Protein AF-A0A4Q3A642-F1 (afdb_monomer_lite)

Secondary structure (DSSP, 8-state):
---EEE-HHHHHHHTTSSS--EEEE-S-HHHHHHEE-TTPEE--TTSTTHHHHHHHH---TTS-EEEE-SSTT--HHHHHHHHHHHTT-SSEEEETTHHHHHHHTT---EE-PPPPPP-PPSEEEEB-TTT-EEEEEEE-SS-EEEEEEEEEEEEEEEETTEEEEEEEEEEGGG---STTTTSTTHHHHHHHHHSTTTT-TTT--EEEEEEEEEEEPTTPPTTS--EEEEEEEEETTEEEEEEEEEEEEE-TTS-EEEEEEEEEEGGGGT--TT-TTT-SS-GGG---SEEEEEEEEEB-

Sequence (300 aa):
MKIALTTPATLAELLKGLRPPVLIDVRLGEDYHCCQLPGALNNCVFEVAFTERMPAVAPDLAAPVCLYGAGEGSIESRMAAEKLLRLGYTAVHELEGGIAAWRDAGMPVEETPAPKAPVLFDGKYRIDLSESRIEWIGRNLLNRHTGRIALKAGELIITDGQLAGGSFIIDMTGITCHDLAGNTLHDVLVRHLCDHDFFDTGLFPEARFEITNAGPVEGGTPGAPNLHVSGNLTLKDVTAPLDFHASAGISDKGKPAAQATLSFDRTLWNVLYGSGKWFHHLGGHLVNDLIEIQLRIVAE

pLDDT: mean 94.93, std 5.57, range [60.81, 98.81]

Structure (mmCIF, N/CA/C/O backbone):
data_AF-A0A4Q3A642-F1
#
_entry.id   AF-A0A4Q3A642-F1
#
loop_
_atom_site.group_PDB
_atom_site.id
_atom_site.type_symbol
_atom_site.label_atom_id
_atom_site.label_alt_id
_atom_site.label_comp_id
_atom_site.label_asym_id
_atom_site.label_entity_id
_atom_site.label_seq_id
_atom_site.pdbx_PDB_ins_code
_atom_site.Cartn_x
_atom_site.Cartn_y
_atom_site.Cartn_z
_atom_site.occupancy
_atom_site.B_iso_or_equiv
_atom_site.auth_seq_id
_atom_site.auth_comp_id
_atom_site.auth_asym_id
_atom_site.auth_atom_id
_atom_site.pdbx_PDB_model_num
ATOM 1 N N . MET A 1 1 ? -13.672 20.921 29.093 1.00 60.81 1 MET A N 1
ATOM 2 C CA . MET A 1 1 ? -14.292 19.645 29.522 1.00 60.81 1 MET A CA 1
ATOM 3 C C . MET A 1 1 ? -13.236 18.553 29.485 1.00 60.81 1 MET A C 1
ATOM 5 O O . MET A 1 1 ? -12.282 18.708 28.732 1.00 60.81 1 MET A O 1
ATOM 9 N N . LYS A 1 2 ? -13.330 17.534 30.347 1.00 83.88 2 LYS A N 1
ATOM 10 C CA . LYS A 1 2 ? -12.318 16.471 30.477 1.00 83.88 2 LYS A CA 1
ATOM 11 C C . LYS A 1 2 ? -12.937 15.122 30.119 1.00 83.88 2 LYS A C 1
ATOM 13 O O . LYS A 1 2 ? -14.087 14.884 30.467 1.00 83.88 2 LYS A O 1
ATOM 18 N N . ILE A 1 3 ? -12.158 14.275 29.454 1.00 93.00 3 ILE A N 1
ATOM 19 C CA . ILE A 1 3 ? -12.479 12.861 29.230 1.00 93.00 3 ILE A CA 1
ATOM 20 C C . ILE A 1 3 ? -12.243 12.127 30.553 1.00 93.00 3 ILE A C 1
ATOM 22 O O . ILE A 1 3 ? -11.173 12.284 31.149 1.00 93.00 3 ILE A O 1
ATOM 26 N N . ALA A 1 4 ? -13.227 11.364 31.023 1.00 95.12 4 ALA A N 1
ATOM 27 C CA . ALA A 1 4 ? -13.108 10.554 32.229 1.00 95.12 4 ALA A CA 1
ATOM 28 C C . ALA A 1 4 ? -12.629 9.138 31.878 1.00 95.12 4 ALA A C 1
ATOM 30 O O . ALA A 1 4 ? -13.381 8.338 31.321 1.00 95.12 4 ALA A O 1
ATOM 31 N N . LEU A 1 5 ? -11.381 8.814 32.218 1.00 95.75 5 LEU A N 1
ATOM 32 C CA . LEU A 1 5 ? -10.880 7.445 32.100 1.00 95.75 5 LEU A CA 1
ATOM 33 C C . LEU A 1 5 ? -11.585 6.555 33.136 1.00 95.75 5 LEU A C 1
ATOM 35 O O . LEU A 1 5 ? -11.668 6.918 34.309 1.00 95.75 5 LEU A O 1
ATOM 39 N N . THR A 1 6 ? -12.139 5.431 32.689 1.00 96.50 6 THR A N 1
ATOM 40 C CA . THR A 1 6 ? -13.025 4.564 33.475 1.00 96.50 6 THR A CA 1
ATOM 41 C C . THR A 1 6 ? -12.524 3.124 33.411 1.00 96.50 6 THR A C 1
ATOM 43 O O . THR A 1 6 ? -12.391 2.573 32.325 1.00 96.50 6 THR A O 1
ATOM 46 N N . THR A 1 7 ? -12.269 2.501 34.565 1.00 97.69 7 THR A N 1
ATOM 47 C CA . THR A 1 7 ? -11.839 1.091 34.628 1.00 97.69 7 THR A CA 1
ATOM 48 C C . THR A 1 7 ? -13.002 0.135 34.321 1.00 97.69 7 THR A C 1
ATOM 50 O O . THR A 1 7 ? -14.160 0.523 34.520 1.00 97.69 7 THR A O 1
ATOM 53 N N . PRO A 1 8 ? -12.748 -1.133 33.935 1.00 97.94 8 PRO A N 1
ATOM 54 C CA . PRO A 1 8 ? -13.807 -2.130 33.755 1.00 97.94 8 PRO A CA 1
ATOM 55 C C . PRO A 1 8 ? -14.737 -2.273 34.968 1.00 97.94 8 PRO A C 1
ATOM 57 O O . PRO A 1 8 ? -15.958 -2.268 34.823 1.00 97.94 8 PRO A O 1
ATOM 60 N N . ALA A 1 9 ? -14.181 -2.319 36.183 1.00 97.19 9 ALA A N 1
ATOM 61 C CA . ALA A 1 9 ? -14.971 -2.421 37.411 1.00 97.19 9 ALA A CA 1
ATOM 62 C C . ALA A 1 9 ? -15.854 -1.183 37.635 1.00 97.19 9 ALA A C 1
ATOM 64 O O . ALA A 1 9 ? -17.028 -1.306 37.978 1.00 97.19 9 ALA A O 1
ATOM 65 N N . THR A 1 10 ? -15.315 0.018 37.401 1.00 97.12 10 THR A N 1
ATOM 66 C CA . THR A 1 10 ? -16.088 1.261 37.518 1.00 97.12 10 THR A CA 1
ATOM 67 C C . THR A 1 10 ? -17.194 1.334 36.468 1.00 97.12 10 THR A C 1
ATOM 69 O O . THR A 1 10 ? -18.316 1.708 36.803 1.00 97.12 10 THR A O 1
ATOM 72 N N . LEU A 1 11 ? -16.915 0.950 35.219 1.00 97.69 11 LEU A N 1
ATOM 73 C CA . LEU A 1 11 ? -17.926 0.929 34.164 1.00 97.69 11 LEU A CA 1
ATOM 74 C C . LEU A 1 11 ? -19.044 -0.073 34.485 1.00 97.69 11 LEU A C 1
ATOM 76 O O . LEU A 1 11 ? -20.214 0.269 34.344 1.00 97.69 11 LEU A O 1
ATOM 80 N N . ALA A 1 12 ? -18.710 -1.265 34.987 1.00 96.75 12 ALA A N 1
ATOM 81 C CA . ALA A 1 12 ? -19.699 -2.266 35.385 1.00 96.75 12 ALA A CA 1
ATOM 82 C C . ALA A 1 12 ? -20.666 -1.753 36.469 1.00 96.75 12 ALA A C 1
ATOM 84 O O . ALA A 1 12 ? -21.852 -2.078 36.437 1.00 96.75 12 ALA A O 1
ATOM 85 N N . GLU A 1 13 ? -20.192 -0.923 37.401 1.00 96.19 13 GLU A N 1
ATOM 86 C CA . GLU A 1 13 ? -21.053 -0.267 38.392 1.00 96.19 13 GLU A CA 1
ATOM 87 C C . GLU A 1 13 ? -21.871 0.886 37.791 1.00 96.19 13 GLU A C 1
ATOM 89 O O . GLU A 1 13 ? -23.059 1.015 38.089 1.00 96.19 13 GLU A O 1
ATOM 94 N N . LEU A 1 14 ? -21.290 1.687 36.889 1.00 95.31 14 LEU A N 1
ATOM 95 C CA . LEU A 1 14 ? -22.018 2.748 36.177 1.00 95.31 14 LEU A CA 1
ATOM 96 C C . LEU A 1 14 ? -23.185 2.192 35.350 1.00 95.31 14 LEU A C 1
ATOM 98 O O . LEU A 1 14 ? -24.257 2.796 35.330 1.00 95.31 14 LEU A O 1
ATOM 102 N N . LEU A 1 15 ? -23.006 1.028 34.721 1.00 96.31 15 LEU A N 1
ATOM 103 C CA . LEU A 1 15 ? -24.042 0.352 33.933 1.00 96.31 15 LEU A CA 1
ATOM 104 C C . LEU A 1 15 ? -25.229 -0.142 34.775 1.00 96.31 15 LEU A C 1
ATOM 106 O O . LEU A 1 15 ? -26.323 -0.304 34.242 1.00 96.31 15 LEU A O 1
ATOM 110 N N . LYS A 1 16 ? -25.048 -0.337 36.087 1.00 95.00 16 LYS A N 1
ATOM 111 C CA . LYS A 1 16 ? -26.126 -0.691 37.032 1.00 95.00 16 LYS A CA 1
ATOM 112 C C . LYS A 1 16 ? -26.822 0.539 37.631 1.00 95.00 16 LYS A C 1
ATOM 114 O O . LYS A 1 16 ? -27.793 0.395 38.375 1.00 95.00 16 LYS A O 1
ATOM 119 N N . GLY A 1 17 ? -26.302 1.739 37.372 1.00 92.38 17 GLY A N 1
ATOM 120 C CA . GLY A 1 17 ? -26.785 2.987 37.953 1.00 92.38 17 GLY A CA 1
ATOM 121 C C . GLY A 1 17 ? -28.117 3.472 37.373 1.00 92.38 17 GLY A C 1
ATOM 122 O O . GLY A 1 17 ? -28.617 2.974 36.373 1.00 92.38 17 GLY A O 1
ATOM 123 N N . LEU A 1 18 ? -28.679 4.522 37.984 1.00 88.00 18 LEU A N 1
ATOM 124 C CA . LEU A 1 18 ? -29.948 5.138 37.551 1.00 88.00 18 LEU A CA 1
ATOM 125 C C . LEU A 1 18 ? -29.864 5.858 36.194 1.00 88.00 18 LEU A C 1
ATOM 127 O O . LEU A 1 18 ? -30.888 6.134 35.575 1.00 88.00 18 LEU A O 1
ATOM 131 N N . ARG A 1 19 ? -28.651 6.221 35.767 1.00 91.81 19 ARG A N 1
ATOM 132 C CA . ARG A 1 19 ? -28.355 6.861 34.480 1.00 91.81 19 ARG A CA 1
ATOM 133 C C . ARG A 1 19 ? -27.125 6.182 33.869 1.00 91.81 19 ARG A C 1
ATOM 135 O O . ARG A 1 19 ? -26.033 6.745 33.973 1.00 91.81 19 ARG A O 1
ATOM 142 N N . PRO A 1 20 ? -27.274 4.957 33.334 1.00 95.62 20 PRO A N 1
ATOM 143 C CA . PRO A 1 20 ? -26.159 4.239 32.736 1.00 95.62 20 PRO A CA 1
ATOM 144 C C . PRO A 1 20 ? -25.665 4.981 31.486 1.00 95.62 20 PRO A C 1
ATOM 146 O O . PRO A 1 20 ? -26.475 5.598 30.788 1.00 95.62 20 PRO A O 1
ATOM 149 N N . PRO A 1 21 ? -24.353 4.958 31.199 1.00 97.31 21 PRO A N 1
ATOM 150 C CA . PRO A 1 21 ? -23.830 5.584 29.998 1.00 97.31 21 PRO A CA 1
ATOM 151 C C . PRO A 1 21 ? -24.292 4.857 28.734 1.00 97.31 21 PRO A C 1
ATOM 153 O O . PRO A 1 21 ? -24.408 3.632 28.726 1.00 97.31 21 PRO A O 1
ATOM 156 N N . VAL A 1 22 ? -24.474 5.600 27.640 1.00 98.12 22 VAL A N 1
ATOM 157 C CA . VAL A 1 22 ? -24.579 4.997 26.305 1.00 98.12 22 VAL A CA 1
ATOM 158 C C . VAL A 1 22 ? -23.223 4.381 25.967 1.00 98.12 22 VAL A C 1
ATOM 160 O O . VAL A 1 22 ? -22.226 5.100 25.880 1.00 98.12 22 VAL A O 1
ATOM 163 N N . LEU A 1 23 ? -23.179 3.057 25.817 1.00 98.19 23 LEU A N 1
ATOM 164 C CA . LEU A 1 23 ? -21.977 2.332 25.415 1.00 98.19 23 LEU A CA 1
ATOM 165 C C . LEU A 1 23 ? -21.800 2.429 23.903 1.00 98.19 23 LEU A C 1
ATOM 167 O O . LEU A 1 23 ? -22.701 2.057 23.152 1.00 98.19 23 LEU A O 1
ATOM 171 N N . ILE A 1 24 ? -20.636 2.897 23.461 1.00 98.56 24 ILE A N 1
ATOM 172 C CA . ILE A 1 24 ? -20.306 3.002 22.040 1.00 98.56 24 ILE A CA 1
ATOM 173 C C . ILE A 1 24 ? -18.993 2.269 21.769 1.00 98.56 24 ILE A C 1
ATOM 175 O O . ILE A 1 24 ? -17.930 2.675 22.248 1.00 98.56 24 ILE A O 1
ATOM 179 N N . ASP A 1 25 ? -19.081 1.208 20.972 1.00 98.44 25 ASP A N 1
ATOM 180 C CA . ASP A 1 25 ? -17.930 0.560 20.353 1.00 98.44 25 ASP A CA 1
ATOM 181 C C . ASP A 1 25 ? -17.471 1.407 19.169 1.00 98.44 25 ASP A C 1
ATOM 183 O O . ASP A 1 25 ? -18.242 1.655 18.234 1.00 98.44 25 ASP A O 1
ATOM 187 N N . VAL A 1 26 ? -16.223 1.863 19.214 1.00 98.31 26 VAL A N 1
ATOM 188 C CA . VAL A 1 26 ? -15.673 2.739 18.177 1.00 98.31 26 VAL A CA 1
ATOM 189 C C . VAL A 1 26 ? -14.801 2.012 17.157 1.00 98.31 26 VAL A C 1
ATOM 191 O O . VAL A 1 26 ? -14.200 2.664 16.299 1.00 98.31 26 VAL A O 1
ATOM 194 N N . ARG A 1 27 ? -14.725 0.680 17.237 1.00 97.38 27 ARG A N 1
ATOM 195 C CA . ARG A 1 27 ? -14.000 -0.173 16.287 1.00 97.38 27 ARG A CA 1
ATOM 196 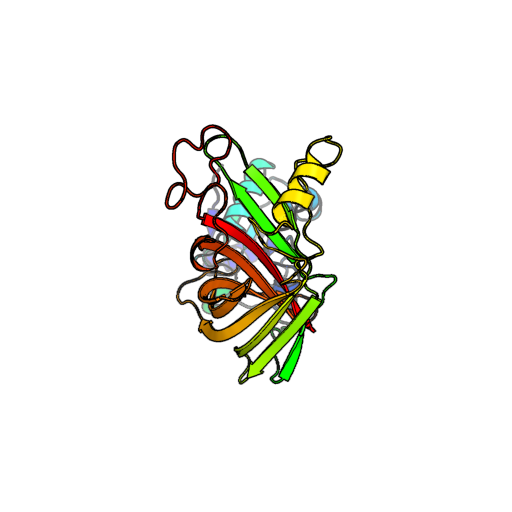C C . ARG A 1 27 ? -14.789 -0.368 14.992 1.00 97.38 27 ARG A C 1
ATOM 198 O O . ARG A 1 27 ? -15.918 0.112 14.850 1.00 97.38 27 ARG A O 1
ATOM 205 N N . LEU A 1 28 ? -14.172 -1.080 14.047 1.00 94.12 28 LEU A N 1
ATOM 206 C CA . LEU A 1 28 ? -14.809 -1.490 12.798 1.00 94.12 28 LEU A CA 1
ATOM 207 C C . LEU A 1 28 ? -16.091 -2.282 13.073 1.00 94.12 28 LEU A C 1
ATOM 209 O O . LEU A 1 28 ? -16.213 -2.972 14.089 1.00 94.12 28 LEU A O 1
ATOM 213 N N . GLY A 1 29 ? -17.046 -2.194 12.147 1.00 92.50 29 GLY A N 1
ATOM 214 C CA . GLY A 1 29 ? -18.301 -2.927 12.261 1.00 92.50 29 GLY A CA 1
ATOM 215 C C . GLY A 1 29 ? -18.050 -4.429 12.364 1.00 92.50 29 GLY A C 1
ATOM 216 O O . GLY A 1 29 ? -18.664 -5.097 13.186 1.00 92.50 29 GLY A O 1
ATOM 217 N N . GLU A 1 30 ? -17.113 -4.965 11.590 1.00 89.44 30 GLU A N 1
ATOM 218 C CA . GLU A 1 30 ? -16.728 -6.376 11.611 1.00 89.44 30 GLU A CA 1
ATOM 219 C C . GLU A 1 30 ? -16.239 -6.811 13.000 1.00 89.44 30 GLU A C 1
ATOM 221 O O . GLU A 1 30 ? -16.700 -7.830 13.517 1.00 89.44 30 GLU A O 1
ATOM 226 N N . ASP A 1 31 ? -15.380 -6.011 13.640 1.00 91.69 31 ASP A N 1
ATOM 227 C CA . ASP A 1 31 ? -14.867 -6.287 14.988 1.00 91.69 31 ASP A CA 1
ATOM 2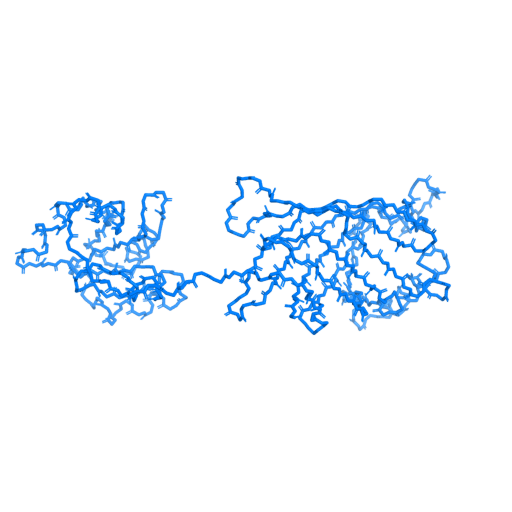28 C C . ASP A 1 31 ? -15.987 -6.292 16.034 1.00 91.69 31 ASP A C 1
ATOM 230 O O . ASP A 1 31 ? -16.007 -7.152 16.918 1.00 91.69 31 ASP A O 1
ATOM 234 N N . TYR A 1 32 ? -16.926 -5.350 15.913 1.00 94.25 32 TYR A N 1
ATOM 235 C CA . TYR A 1 32 ? -18.111 -5.253 16.764 1.00 94.25 32 TYR A CA 1
ATOM 236 C C . TYR A 1 32 ? -19.044 -6.463 16.606 1.00 94.25 32 TYR A C 1
ATOM 238 O O . TYR A 1 32 ? -19.489 -7.029 17.601 1.00 94.25 32 TYR A O 1
ATOM 246 N N . HIS A 1 33 ? -19.308 -6.907 15.371 1.00 91.44 33 HIS A N 1
ATOM 247 C CA . HIS A 1 33 ? -20.141 -8.091 15.119 1.00 91.44 33 HIS A CA 1
ATOM 248 C C . HIS A 1 33 ? -19.503 -9.374 15.673 1.00 91.44 33 HIS A C 1
ATOM 250 O O . HIS A 1 33 ? -20.217 -10.279 16.111 1.00 91.44 33 HIS A O 1
ATOM 256 N N . CYS A 1 34 ? -18.169 -9.465 15.655 1.00 91.06 34 CYS A N 1
ATOM 257 C CA . CYS A 1 34 ? -17.443 -10.607 16.209 1.00 91.06 34 CYS A CA 1
ATOM 258 C C . CYS A 1 34 ? -17.462 -10.613 17.739 1.00 91.06 34 CYS A C 1
ATOM 260 O O . CYS A 1 34 ? -17.594 -11.669 18.353 1.00 91.06 34 CYS A O 1
ATOM 262 N N . CYS A 1 35 ? -17.307 -9.452 18.371 1.00 93.44 35 CYS A N 1
ATOM 263 C CA . CYS A 1 35 ? -17.417 -9.335 19.816 1.00 93.44 35 CYS A 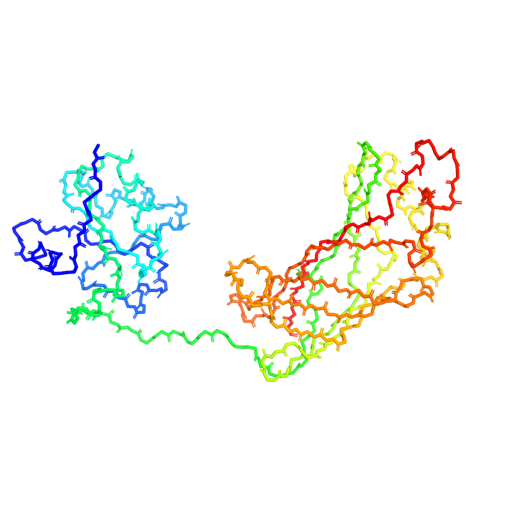CA 1
ATOM 264 C C . CYS A 1 35 ? -17.750 -7.912 20.231 1.00 93.44 35 CYS A C 1
ATOM 266 O O . CYS A 1 35 ? -17.070 -6.998 19.788 1.00 93.44 35 CYS A O 1
ATOM 268 N N . GLN A 1 36 ? -18.639 -7.730 21.202 1.00 97.00 36 GLN A N 1
ATOM 269 C CA . GLN A 1 36 ? -18.910 -6.426 21.808 1.00 97.00 36 GLN A CA 1
ATOM 270 C C . GLN A 1 36 ? -19.228 -6.518 23.311 1.00 97.00 36 GLN A C 1
ATOM 272 O O . GLN A 1 36 ? -19.528 -7.593 23.836 1.00 97.00 36 GLN A O 1
ATOM 277 N N . LEU A 1 37 ? -19.189 -5.381 24.010 1.00 97.44 37 LEU A N 1
ATOM 278 C CA . LEU A 1 37 ? -19.796 -5.253 25.340 1.00 97.44 37 LEU A CA 1
ATOM 279 C C . LEU A 1 37 ? -21.327 -5.364 25.223 1.00 97.44 37 LEU A C 1
ATOM 281 O O . LEU A 1 37 ? -21.889 -4.751 24.318 1.00 97.44 37 LEU A O 1
ATOM 285 N N . PRO A 1 38 ? -22.025 -6.057 26.142 1.00 96.44 38 PRO A N 1
ATOM 286 C CA . PRO A 1 38 ? -23.472 -6.215 26.062 1.00 96.44 38 PRO A CA 1
ATOM 287 C C . PRO A 1 38 ? -24.212 -4.876 25.996 1.00 96.44 38 PRO A C 1
ATOM 289 O O . PRO A 1 38 ? -23.999 -3.992 26.830 1.00 96.44 38 PRO A O 1
ATOM 292 N N . GLY A 1 39 ? -25.095 -4.735 25.005 1.00 95.00 39 GLY A N 1
ATOM 293 C CA . GLY A 1 39 ? -25.884 -3.518 24.781 1.00 95.00 39 GLY A CA 1
ATOM 294 C C . GLY A 1 39 ? -25.120 -2.318 24.205 1.00 95.00 39 GLY A C 1
ATOM 295 O O . GLY A 1 39 ? -25.676 -1.217 24.190 1.00 95.00 39 GLY A O 1
ATOM 296 N N . ALA A 1 40 ? -23.878 -2.484 23.737 1.00 97.50 40 ALA A N 1
ATOM 297 C CA . ALA A 1 40 ? -23.164 -1.405 23.064 1.00 97.50 40 ALA A CA 1
ATOM 298 C C . ALA A 1 40 ? -23.719 -1.133 21.659 1.00 97.50 40 ALA A C 1
ATOM 300 O O . ALA A 1 40 ? -24.191 -2.025 20.958 1.00 97.50 40 ALA A O 1
ATOM 301 N N . LEU A 1 41 ? -23.638 0.126 21.233 1.00 97.75 41 LEU A N 1
ATOM 302 C CA . LEU A 1 41 ? -23.904 0.555 19.861 1.00 97.75 41 LEU A CA 1
ATOM 303 C C . LEU A 1 41 ? -22.577 0.674 19.108 1.00 97.75 41 LEU A C 1
ATOM 305 O O . LEU A 1 41 ? -21.597 1.148 19.676 1.00 97.75 41 LEU A O 1
ATOM 309 N N . ASN A 1 42 ? -22.530 0.302 17.829 1.00 97.94 42 ASN A N 1
ATOM 310 C CA . ASN A 1 42 ? -21.344 0.550 17.007 1.00 97.94 42 ASN A CA 1
ATOM 311 C C . ASN A 1 42 ? -21.415 1.921 16.327 1.00 97.94 42 ASN A C 1
ATOM 313 O O . ASN A 1 42 ? -22.398 2.253 15.663 1.00 97.94 42 ASN A O 1
ATOM 317 N N . ASN A 1 43 ? -20.347 2.701 16.462 1.00 98.00 43 ASN A N 1
ATOM 318 C CA . ASN A 1 43 ? -20.094 3.867 15.626 1.00 98.00 43 ASN A CA 1
ATOM 319 C C . ASN A 1 43 ? -18.586 3.974 15.386 1.00 98.00 43 ASN A C 1
ATOM 321 O O . ASN A 1 43 ? -17.861 4.572 16.182 1.00 98.00 43 ASN A O 1
ATOM 325 N N . CYS A 1 44 ? -18.116 3.366 14.298 1.00 97.75 44 CYS A N 1
ATOM 326 C CA . CYS A 1 44 ? -16.700 3.280 13.959 1.00 97.75 44 CYS A CA 1
ATOM 327 C C . CYS A 1 44 ? -16.043 4.666 13.823 1.00 97.75 44 CYS A C 1
ATOM 329 O O . CYS A 1 44 ? -16.450 5.489 12.999 1.00 97.75 44 CYS A O 1
ATOM 331 N N . VAL A 1 45 ? -14.979 4.929 14.591 1.00 97.62 45 VAL A N 1
ATOM 332 C CA . VAL A 1 45 ? -14.289 6.235 14.591 1.00 97.62 45 VAL A CA 1
ATOM 333 C C . VAL A 1 45 ? -13.493 6.509 13.313 1.00 97.62 45 VAL A C 1
ATOM 335 O O . VAL A 1 45 ? -13.165 7.672 13.039 1.00 97.62 45 VAL A O 1
ATOM 338 N N . PHE A 1 46 ? -13.182 5.462 12.543 1.00 95.00 46 PHE A N 1
ATOM 339 C CA . PHE A 1 46 ? -12.474 5.550 11.264 1.00 95.00 46 PHE A CA 1
ATOM 340 C C . PHE A 1 46 ? -13.381 6.011 10.120 1.00 95.00 46 PHE A C 1
ATOM 342 O O . PHE A 1 46 ? -12.889 6.513 9.110 1.00 95.00 46 PHE A O 1
ATOM 349 N N . GLU A 1 47 ? -14.700 5.887 10.272 1.00 94.69 47 GLU A N 1
ATOM 350 C CA . GLU A 1 47 ? -15.639 6.335 9.254 1.00 94.69 47 GLU A CA 1
ATOM 351 C C . GLU A 1 47 ? -15.790 7.859 9.261 1.00 94.69 47 GLU A C 1
ATOM 353 O O . GLU A 1 47 ? -15.984 8.494 10.301 1.00 94.69 47 GLU A O 1
ATOM 358 N N . VAL A 1 48 ? -15.770 8.460 8.067 1.00 94.44 48 VAL A N 1
ATOM 359 C CA . VAL A 1 48 ? -15.934 9.916 7.890 1.00 94.44 48 VAL A CA 1
ATOM 360 C C . VAL A 1 48 ? -17.260 10.429 8.463 1.00 94.44 48 VAL A C 1
ATOM 362 O O . VAL A 1 48 ? -17.327 11.555 8.946 1.00 94.44 48 VAL A O 1
ATOM 365 N N . ALA A 1 49 ? -18.288 9.577 8.481 1.00 95.88 49 ALA A N 1
ATOM 366 C CA . ALA A 1 49 ? -19.618 9.882 8.997 1.00 95.88 49 ALA A CA 1
ATOM 367 C C . ALA A 1 49 ? -19.740 9.751 10.529 1.00 95.88 49 ALA A C 1
ATOM 369 O O . ALA A 1 49 ? -20.825 9.985 11.062 1.00 95.88 49 ALA A O 1
ATOM 370 N N . PHE A 1 50 ? -18.670 9.394 11.257 1.00 97.81 50 PHE A N 1
ATOM 371 C CA . PHE A 1 50 ? -18.708 9.164 12.709 1.00 97.81 50 PHE A CA 1
ATOM 372 C C . PHE A 1 50 ? -19.436 10.285 13.467 1.00 97.81 50 PHE A C 1
ATOM 374 O O . PHE A 1 50 ? -20.351 10.021 14.247 1.00 97.81 50 PHE A O 1
ATOM 381 N N . THR A 1 51 ? -19.065 11.546 13.217 1.00 97.25 51 THR A N 1
ATOM 382 C CA . THR A 1 51 ? -19.653 12.712 13.897 1.00 97.25 51 THR A CA 1
ATOM 383 C C . THR A 1 51 ? -21.090 12.990 13.465 1.00 97.25 51 THR A C 1
ATOM 385 O O . THR A 1 51 ? -21.886 13.449 14.276 1.00 97.25 51 THR A O 1
ATOM 388 N N . GLU A 1 52 ? -21.434 12.700 12.209 1.00 96.94 52 GLU A N 1
ATOM 389 C CA . GLU A 1 52 ? -22.777 12.908 11.653 1.00 96.94 52 GLU A CA 1
ATOM 390 C C . GLU A 1 52 ? -23.789 11.892 12.194 1.00 96.94 52 GLU A C 1
ATOM 392 O O . GLU A 1 52 ? -24.970 12.207 12.321 1.00 96.94 52 GLU A O 1
ATOM 397 N N . ARG A 1 53 ? -23.333 10.687 12.557 1.00 97.19 53 ARG A N 1
ATOM 398 C CA . ARG A 1 53 ? -24.176 9.635 13.146 1.00 97.19 53 ARG A CA 1
ATOM 399 C C . ARG A 1 53 ? -24.416 9.813 14.644 1.00 97.19 53 ARG A C 1
ATOM 401 O O . ARG A 1 53 ? -25.401 9.292 15.163 1.00 97.19 53 ARG A O 1
ATOM 408 N N . MET A 1 54 ? -23.566 10.570 15.342 1.00 97.31 54 MET A N 1
ATOM 409 C CA . MET A 1 54 ? -23.662 10.748 16.797 1.00 97.31 54 MET A CA 1
ATOM 410 C C . MET A 1 54 ? -25.031 11.242 17.302 1.00 97.31 54 MET A C 1
ATOM 412 O O . MET A 1 54 ? -25.502 10.677 18.287 1.00 97.31 54 MET A O 1
ATOM 416 N N . PRO A 1 55 ? -25.734 12.189 16.646 1.00 96.00 55 PRO A N 1
ATOM 417 C CA . PRO A 1 55 ? -27.081 12.586 17.061 1.00 96.00 55 PRO A CA 1
ATOM 418 C C . PRO A 1 55 ? -28.109 11.444 17.059 1.00 96.00 55 PRO A C 1
ATOM 420 O O . PRO A 1 55 ? -29.056 11.490 17.836 1.00 96.00 55 PRO A O 1
ATOM 423 N N . ALA A 1 56 ? -27.941 10.420 16.215 1.00 95.38 56 ALA A N 1
ATOM 424 C CA . ALA A 1 56 ? -28.813 9.244 16.205 1.00 95.38 56 ALA A CA 1
ATOM 425 C C . ALA A 1 56 ? -28.420 8.216 17.281 1.00 95.38 56 ALA A C 1
ATOM 427 O O . ALA A 1 56 ? -29.286 7.538 17.827 1.00 95.38 56 ALA A O 1
ATOM 428 N N . VAL A 1 57 ? -27.122 8.111 17.588 1.00 95.31 57 VAL A N 1
ATOM 429 C CA . VAL A 1 57 ? -26.566 7.149 18.557 1.00 95.31 57 VAL A CA 1
ATOM 430 C C . VAL A 1 57 ? -26.738 7.632 20.002 1.00 95.31 57 VAL A C 1
ATOM 432 O O . VAL A 1 57 ? -27.146 6.867 20.870 1.00 95.31 57 VAL A O 1
ATOM 435 N N . ALA A 1 58 ? -26.441 8.904 20.269 1.00 96.31 58 ALA A N 1
ATOM 436 C CA . ALA A 1 58 ? -26.526 9.524 21.589 1.00 96.31 58 ALA A CA 1
ATOM 437 C C . ALA A 1 58 ? -27.035 10.977 21.460 1.00 96.31 58 ALA A C 1
ATOM 439 O O . ALA A 1 58 ? -26.232 11.906 21.481 1.00 96.31 58 ALA A O 1
ATOM 440 N N . PRO A 1 59 ? -28.351 11.212 21.300 1.00 96.62 59 PRO A N 1
ATOM 441 C CA . PRO A 1 59 ? -28.904 12.546 21.020 1.00 96.62 59 PRO A CA 1
ATOM 442 C C . PRO A 1 59 ? -28.737 13.566 22.158 1.00 96.62 59 PRO A C 1
ATOM 444 O O . PRO A 1 59 ? -28.716 14.770 21.905 1.00 96.62 59 PRO A O 1
ATOM 447 N N . ASP A 1 60 ? -28.647 13.109 23.409 1.00 97.06 60 ASP A N 1
ATOM 448 C CA . ASP A 1 60 ? -28.499 13.977 24.580 1.00 97.06 60 ASP A CA 1
ATOM 449 C C . ASP A 1 60 ? -27.015 14.243 24.881 1.00 97.06 60 ASP A C 1
ATOM 451 O O . ASP A 1 60 ? -26.293 13.370 25.361 1.00 97.06 60 ASP A O 1
ATOM 455 N N . LEU A 1 61 ? -26.569 15.481 24.644 1.00 96.75 61 LEU A N 1
ATOM 456 C CA . LEU A 1 61 ? -25.192 15.926 24.898 1.00 96.75 61 LEU A CA 1
ATOM 457 C C . LEU A 1 61 ? -24.823 15.952 26.397 1.00 96.75 61 LEU A C 1
ATOM 459 O O . LEU A 1 61 ? -23.641 16.042 26.748 1.00 96.75 61 LEU A O 1
ATOM 463 N N . ALA A 1 62 ? -25.810 15.915 27.294 1.00 96.12 62 ALA A N 1
ATOM 464 C CA . ALA A 1 62 ? -25.609 15.847 28.738 1.00 96.12 62 ALA A CA 1
ATOM 465 C C . ALA A 1 62 ? -25.691 14.421 29.301 1.00 96.12 62 ALA A C 1
ATOM 467 O O . ALA A 1 62 ? -25.249 14.195 30.433 1.00 96.12 62 ALA A O 1
ATOM 468 N N . ALA A 1 63 ? -26.217 13.462 28.534 1.00 95.38 63 ALA A N 1
ATOM 469 C CA . ALA A 1 63 ? -26.231 12.066 28.942 1.00 95.38 63 ALA A CA 1
ATOM 470 C C . ALA A 1 63 ? -24.796 11.507 28.997 1.00 95.38 63 ALA A C 1
ATOM 472 O O . ALA A 1 63 ? -23.974 11.833 28.134 1.00 95.38 63 ALA A O 1
ATOM 473 N N . PRO A 1 64 ? -24.467 10.662 29.993 1.00 96.88 64 PRO A N 1
ATOM 474 C CA . PRO A 1 64 ? -23.182 9.983 30.022 1.00 96.88 64 PRO A CA 1
ATOM 475 C C . PRO A 1 64 ? -23.010 9.095 28.786 1.00 96.88 64 PRO A C 1
ATOM 477 O O . PRO A 1 64 ? -23.902 8.329 28.426 1.00 96.88 64 PRO A O 1
ATOM 480 N N . VAL A 1 65 ? -21.846 9.174 28.151 1.00 98.19 65 VAL A N 1
ATOM 481 C CA . VAL A 1 65 ? -21.446 8.302 27.040 1.00 98.19 65 VAL A CA 1
ATOM 482 C C . VAL A 1 65 ? -20.131 7.645 27.418 1.00 98.19 65 VAL A C 1
ATOM 484 O O . VAL A 1 65 ? -19.232 8.329 27.903 1.00 98.19 65 VAL A O 1
ATOM 487 N N . CYS A 1 66 ? -19.999 6.339 27.199 1.00 98.38 66 CYS A N 1
ATOM 488 C CA . CYS A 1 66 ? -18.748 5.619 27.392 1.00 98.38 66 CYS A CA 1
ATOM 489 C C . CYS A 1 66 ? -18.301 4.979 26.080 1.00 98.38 66 CYS A C 1
ATOM 491 O O . CYS A 1 66 ? -19.022 4.185 25.481 1.00 98.38 66 CYS A O 1
ATOM 493 N N . LEU A 1 67 ? -17.106 5.364 25.640 1.00 98.56 67 LEU A N 1
ATOM 494 C CA . LEU A 1 67 ? -16.478 4.904 24.410 1.00 98.56 67 LEU A CA 1
ATOM 495 C C . LEU A 1 67 ? -15.434 3.838 24.738 1.00 98.56 67 LEU A C 1
ATOM 497 O O . LEU A 1 67 ? -14.672 4.004 25.695 1.00 98.56 67 LEU A O 1
ATOM 501 N N . TYR A 1 68 ? -15.338 2.796 23.917 1.00 98.38 68 TYR A N 1
ATOM 502 C CA . TYR A 1 68 ? -14.279 1.797 24.047 1.00 98.38 68 TYR A CA 1
ATOM 503 C C . TYR A 1 68 ? -13.733 1.348 22.690 1.00 98.38 68 TYR A C 1
ATOM 505 O O . TYR A 1 68 ? -14.473 1.215 21.715 1.00 98.38 68 TYR A O 1
ATOM 513 N N . GLY A 1 69 ? -12.414 1.157 22.646 1.00 97.31 69 GLY A N 1
ATOM 514 C CA . GLY A 1 69 ? -11.667 0.640 21.501 1.00 97.31 69 GLY A CA 1
ATOM 515 C C . GLY A 1 69 ? -11.194 -0.797 21.725 1.00 97.31 69 GLY A C 1
ATOM 516 O O . GLY A 1 69 ? -11.748 -1.534 22.548 1.00 97.31 69 GLY A O 1
ATOM 517 N N . ALA A 1 70 ? -10.155 -1.201 20.993 1.00 95.38 70 ALA A N 1
ATOM 518 C CA . ALA A 1 70 ? -9.680 -2.586 20.982 1.00 95.38 70 ALA A CA 1
ATOM 519 C C . ALA A 1 70 ? -8.981 -3.006 22.280 1.00 95.38 70 ALA A C 1
ATOM 521 O O . ALA A 1 70 ? -9.313 -4.047 22.849 1.00 95.38 70 ALA A O 1
ATOM 522 N N . GLY A 1 71 ? -8.027 -2.210 22.757 1.00 94.31 71 GLY A N 1
ATOM 523 C CA . GLY A 1 71 ? -7.125 -2.659 23.808 1.00 94.31 71 GLY A CA 1
ATOM 524 C C . GLY A 1 71 ? -6.099 -1.621 24.239 1.00 94.31 71 GLY A C 1
ATOM 525 O O . GLY A 1 71 ? -6.107 -0.476 23.783 1.00 94.31 71 GLY A O 1
ATOM 526 N N . GLU A 1 72 ? -5.192 -2.053 25.111 1.00 89.62 72 GLU A N 1
ATOM 527 C CA . GLU A 1 72 ? -4.026 -1.273 25.522 1.00 89.62 72 GLU A CA 1
ATOM 528 C C . GLU A 1 72 ? -3.166 -0.857 24.314 1.00 89.62 72 GLU A C 1
ATOM 530 O O . GLU A 1 72 ? -3.011 -1.600 23.346 1.00 89.62 72 GLU A O 1
ATOM 535 N N . GLY A 1 73 ? -2.625 0.363 24.357 1.00 87.06 73 GLY A N 1
ATOM 536 C CA . GLY A 1 73 ? -1.808 0.935 23.282 1.00 87.06 73 GLY A CA 1
ATOM 537 C C . GLY A 1 73 ? -2.603 1.511 22.108 1.00 87.06 73 GLY A C 1
ATOM 538 O O . GLY A 1 73 ? -2.030 2.257 21.312 1.00 87.06 73 GLY A O 1
ATOM 539 N N . SER A 1 74 ? -3.908 1.238 22.019 1.00 92.75 74 SER A N 1
ATOM 540 C CA . SER A 1 74 ? -4.753 1.832 20.989 1.00 92.75 74 SER A CA 1
ATOM 541 C C . SER A 1 74 ? -5.386 3.156 21.417 1.00 92.75 74 SER A C 1
ATOM 543 O O . SER A 1 74 ? -5.563 3.436 22.603 1.00 92.75 74 SER A O 1
ATOM 545 N N . ILE A 1 75 ? -5.708 3.999 20.434 1.00 95.00 75 ILE A N 1
ATOM 546 C CA . ILE A 1 75 ? -6.203 5.369 20.645 1.00 95.00 75 ILE A CA 1
ATOM 547 C C . ILE A 1 75 ? -7.588 5.614 20.030 1.00 95.00 75 ILE A C 1
ATOM 549 O O . ILE A 1 75 ? -8.008 6.771 19.941 1.00 95.00 75 ILE A O 1
ATOM 553 N N . GLU A 1 76 ? -8.317 4.574 19.592 1.00 97.12 76 GLU A N 1
ATOM 554 C CA . GLU A 1 76 ? -9.610 4.762 18.912 1.00 97.12 76 GLU A CA 1
ATOM 555 C C . GLU A 1 76 ? -10.619 5.467 19.822 1.00 97.12 76 GLU A C 1
ATOM 557 O O . GLU A 1 76 ? -11.226 6.467 19.423 1.00 97.12 76 GLU A O 1
ATOM 562 N N . SER A 1 77 ? -10.773 4.982 21.061 1.00 97.12 77 SER A N 1
ATOM 563 C CA . SER A 1 77 ? -11.702 5.546 22.049 1.00 97.12 77 SER A CA 1
ATOM 564 C C . SER A 1 77 ? -11.323 6.964 22.447 1.00 97.12 77 SER A C 1
ATOM 566 O O . SER A 1 77 ? -12.203 7.818 22.564 1.00 97.12 77 SER A O 1
ATOM 568 N N . ARG A 1 78 ? -10.024 7.257 22.571 1.00 96.38 78 ARG A N 1
ATOM 569 C CA . ARG A 1 78 ? -9.518 8.602 22.859 1.00 96.38 78 ARG A CA 1
ATOM 570 C C . ARG A 1 78 ? -9.848 9.571 21.729 1.00 96.38 78 ARG A C 1
ATOM 572 O O . ARG A 1 78 ? -10.386 10.648 21.985 1.00 96.38 78 ARG A O 1
ATOM 579 N N . MET A 1 79 ? -9.587 9.180 20.482 1.00 97.44 79 MET A N 1
ATOM 580 C CA . MET A 1 79 ? -9.914 9.987 19.305 1.00 97.44 79 MET A CA 1
ATOM 581 C C . MET A 1 79 ? -11.424 10.240 19.203 1.00 97.44 79 MET A C 1
ATOM 583 O O . MET A 1 79 ? -11.850 11.368 18.945 1.00 97.44 79 MET A O 1
ATOM 587 N N . ALA A 1 80 ? -12.245 9.216 19.439 1.00 97.94 80 ALA A N 1
ATOM 588 C CA . ALA A 1 80 ? -13.696 9.357 19.483 1.00 97.94 80 ALA A CA 1
ATOM 589 C C . ALA A 1 80 ? -14.137 10.315 20.604 1.00 97.94 80 ALA A C 1
ATOM 591 O O . ALA A 1 80 ? -14.959 11.201 20.369 1.00 97.94 80 ALA A O 1
ATOM 592 N N . ALA A 1 81 ? -13.545 10.205 21.796 1.00 97.81 81 ALA A N 1
ATOM 593 C CA . ALA A 1 81 ? -13.877 11.038 22.948 1.00 97.81 81 ALA A CA 1
ATOM 594 C C . ALA A 1 81 ? -13.597 12.519 22.679 1.00 97.81 81 ALA A C 1
ATOM 596 O O . ALA A 1 81 ? -14.426 13.380 22.978 1.00 97.81 81 ALA A O 1
ATOM 597 N N . GLU A 1 82 ? -12.464 12.826 22.049 1.00 97.06 82 GLU A N 1
ATOM 598 C CA . GLU A 1 82 ? -12.123 14.187 21.639 1.00 97.06 82 GLU A CA 1
ATOM 599 C C . GLU A 1 82 ? -13.090 14.743 20.585 1.00 97.06 82 GLU A C 1
ATOM 601 O O . GLU A 1 82 ? -13.471 15.915 20.667 1.00 97.06 82 GLU A O 1
ATOM 606 N N . LYS A 1 83 ? -13.535 13.916 19.625 1.00 97.50 83 LYS A N 1
ATOM 607 C CA . LYS A 1 83 ? -14.580 14.298 18.659 1.00 97.50 83 LYS A CA 1
ATOM 608 C C . LYS A 1 83 ? -15.897 14.624 19.378 1.00 97.50 83 LYS A C 1
ATOM 610 O O . LYS A 1 83 ? -16.483 15.667 19.098 1.00 97.50 83 LYS A O 1
ATOM 615 N N . LEU A 1 84 ? -16.328 13.804 20.342 1.00 97.81 84 LEU A N 1
ATOM 616 C CA . LEU A 1 84 ? -17.547 14.049 21.129 1.00 97.81 84 LEU A CA 1
ATOM 617 C C . LEU A 1 84 ? -17.456 15.344 21.951 1.00 97.81 84 LEU A C 1
ATOM 619 O O . LEU A 1 84 ? -18.388 16.146 21.937 1.00 97.81 84 LEU A O 1
ATOM 623 N N . LEU A 1 85 ? -16.324 15.618 22.605 1.00 97.38 85 LEU A N 1
ATOM 624 C CA . LEU A 1 85 ? -16.140 16.885 23.324 1.00 97.38 85 LEU A CA 1
ATOM 625 C C . LEU A 1 85 ? -16.283 18.106 22.399 1.00 97.38 85 LEU A C 1
ATOM 627 O O . LEU A 1 85 ? -16.869 19.111 22.801 1.00 97.38 85 LEU A O 1
ATOM 631 N N . ARG A 1 86 ? -15.790 18.025 21.155 1.00 96.69 86 ARG A N 1
ATOM 632 C CA . ARG A 1 86 ? -15.938 19.095 20.147 1.00 96.69 86 ARG A CA 1
ATOM 633 C C . ARG A 1 86 ? -17.371 19.240 19.628 1.00 96.69 86 ARG A C 1
ATOM 635 O O . ARG A 1 86 ? -17.752 20.342 19.250 1.00 96.69 86 ARG A O 1
ATOM 642 N N . LEU A 1 87 ? -18.155 18.161 19.641 1.00 96.06 87 LEU A N 1
ATOM 643 C CA . LEU A 1 87 ? -19.594 18.176 19.342 1.00 96.06 87 LEU A CA 1
ATOM 644 C C . LEU A 1 87 ? -20.447 18.707 20.508 1.00 96.06 87 LEU A C 1
ATOM 646 O O . LEU A 1 87 ? -21.649 18.893 20.347 1.00 96.06 87 LEU A O 1
ATOM 650 N N . GLY A 1 88 ? -19.841 18.970 21.669 1.00 97.19 88 GLY A N 1
ATOM 651 C CA . GLY A 1 88 ? -20.518 19.536 22.835 1.00 97.19 88 GLY A CA 1
ATOM 652 C C . GLY A 1 88 ? -20.983 18.512 23.869 1.00 97.19 88 GLY A C 1
ATOM 653 O O . GLY A 1 88 ? -21.636 18.909 24.832 1.00 97.19 88 GLY A O 1
ATOM 654 N N . TYR A 1 89 ? -20.630 17.227 23.732 1.00 97.81 89 TYR A N 1
ATOM 655 C CA . TYR A 1 89 ? -20.905 16.237 24.777 1.00 97.81 89 TYR A CA 1
ATOM 656 C C . TYR A 1 89 ? -20.163 16.599 26.064 1.00 97.81 89 TYR A C 1
ATOM 658 O O . TYR A 1 89 ? -18.967 16.891 26.056 1.00 97.81 89 TYR A O 1
ATOM 666 N N . THR A 1 90 ? -20.880 16.571 27.183 1.00 96.75 90 THR A N 1
ATOM 667 C CA . THR A 1 90 ? -20.399 17.084 28.475 1.00 96.75 90 THR A CA 1
ATOM 668 C C . THR A 1 90 ? -19.947 15.992 29.443 1.00 96.75 90 THR A C 1
ATOM 670 O O . THR A 1 90 ? -19.124 16.271 30.316 1.00 96.75 90 THR A O 1
ATOM 673 N N . ALA A 1 91 ? -20.422 14.757 29.256 1.00 96.38 91 ALA A N 1
ATOM 674 C CA . ALA A 1 91 ? -20.169 13.611 30.125 1.00 96.38 91 ALA A CA 1
ATOM 675 C C . ALA A 1 91 ? -19.581 12.435 29.323 1.00 96.38 91 ALA A C 1
ATOM 677 O O . ALA A 1 91 ? -20.257 11.448 29.043 1.00 96.38 91 ALA A O 1
ATOM 678 N N . VAL A 1 92 ? -18.314 12.566 28.917 1.00 98.06 92 VAL A N 1
ATOM 679 C CA . VAL A 1 92 ? -17.622 11.581 28.068 1.00 98.06 92 VAL A CA 1
ATOM 680 C C . VAL A 1 92 ? -16.662 10.733 28.897 1.00 98.06 92 VAL A C 1
ATOM 682 O O . VAL A 1 92 ? -15.723 11.251 29.508 1.00 98.06 92 VAL A O 1
ATOM 685 N N . HIS A 1 93 ? -16.883 9.425 28.863 1.00 98.06 93 HIS A N 1
ATOM 686 C CA . HIS A 1 93 ? -16.059 8.397 29.477 1.00 98.06 93 HIS A CA 1
ATOM 687 C C . HIS A 1 93 ? -15.297 7.610 28.409 1.00 98.06 93 HIS A C 1
ATOM 689 O O . HIS A 1 93 ? -15.817 7.340 27.328 1.00 98.06 93 HIS A O 1
ATOM 695 N N . GLU A 1 94 ? -14.083 7.197 28.741 1.00 97.81 94 GLU A N 1
ATOM 696 C CA . GLU A 1 94 ? -13.283 6.255 27.961 1.00 97.81 94 GLU A CA 1
ATOM 697 C C . GLU A 1 94 ? -13.030 5.008 28.811 1.00 97.81 94 GLU A C 1
ATOM 699 O O . GLU A 1 94 ? -12.572 5.136 29.948 1.00 97.81 94 GLU A O 1
ATOM 704 N N . LEU A 1 95 ? -13.333 3.824 28.276 1.00 98.06 95 LEU A N 1
ATOM 705 C CA . LEU A 1 95 ? -13.001 2.558 28.924 1.00 98.06 95 LEU A CA 1
ATOM 706 C C . LEU A 1 95 ? -11.499 2.290 28.805 1.00 98.06 95 LEU A C 1
ATOM 708 O O . LEU A 1 95 ? -10.972 2.078 27.712 1.00 98.06 95 LEU A O 1
ATOM 712 N N . GLU A 1 96 ? -10.819 2.285 29.946 1.00 96.44 96 GLU A N 1
ATOM 713 C CA . GLU A 1 96 ? -9.396 1.984 30.041 1.00 96.44 96 GLU A CA 1
ATOM 714 C C . GLU A 1 96 ? -9.104 0.564 29.546 1.00 96.44 96 GLU A C 1
ATOM 716 O O . GLU A 1 96 ? -9.745 -0.394 29.976 1.00 96.44 96 GLU A O 1
ATOM 721 N N . GLY A 1 97 ? -8.143 0.440 28.624 1.00 95.75 97 GLY A N 1
ATOM 722 C CA . GLY A 1 97 ? -7.748 -0.842 28.039 1.00 95.75 97 GLY A CA 1
ATOM 723 C C . GLY A 1 97 ? -8.805 -1.490 27.133 1.00 95.75 97 GLY A C 1
ATOM 724 O O . GLY A 1 97 ? -8.635 -2.644 26.744 1.00 95.75 97 GLY A O 1
ATOM 725 N N . GLY A 1 98 ? -9.873 -0.764 26.777 1.00 97.69 98 GLY A N 1
ATOM 726 C CA . GLY A 1 98 ? -10.871 -1.188 25.794 1.00 97.69 98 GLY A CA 1
ATOM 727 C C . GLY A 1 98 ? -11.579 -2.507 26.129 1.00 97.69 98 GLY A C 1
ATOM 728 O O . GLY A 1 98 ? -11.706 -2.906 27.288 1.00 97.69 98 GLY A O 1
ATOM 729 N N . ILE A 1 99 ? -12.055 -3.197 25.090 1.00 97.38 99 ILE A N 1
ATOM 730 C CA . ILE A 1 99 ? -12.728 -4.496 25.247 1.00 97.38 99 ILE A CA 1
ATOM 731 C C . ILE A 1 99 ? -11.778 -5.607 25.723 1.00 97.38 99 ILE A C 1
ATOM 733 O O . ILE A 1 99 ? -12.229 -6.543 26.382 1.00 97.38 99 ILE A O 1
ATOM 737 N N . ALA A 1 100 ? -10.474 -5.507 25.438 1.00 96.75 100 ALA A N 1
ATOM 738 C CA . ALA A 1 100 ? -9.477 -6.448 25.949 1.00 96.75 100 ALA A CA 1
ATOM 739 C C . ALA A 1 100 ? -9.436 -6.440 27.486 1.00 96.75 100 ALA A C 1
ATOM 741 O O . ALA A 1 100 ? -9.684 -7.471 28.106 1.00 96.75 100 ALA A O 1
ATOM 742 N N . ALA A 1 101 ? -9.263 -5.268 28.110 1.00 97.31 101 ALA A N 1
ATOM 743 C CA . ALA A 1 101 ? -9.249 -5.157 29.570 1.00 97.31 101 ALA A CA 1
ATOM 744 C C . ALA A 1 101 ? -10.603 -5.509 30.212 1.00 97.31 101 ALA A C 1
ATOM 746 O O . ALA A 1 101 ? -10.648 -6.036 31.323 1.00 97.31 101 ALA A O 1
ATOM 747 N N . TRP A 1 102 ? -11.716 -5.248 29.517 1.00 97.69 102 TRP A N 1
ATOM 748 C CA . TRP A 1 102 ? -13.044 -5.693 29.951 1.00 97.69 102 TRP A CA 1
ATOM 749 C C . TRP A 1 102 ? -13.133 -7.221 30.051 1.00 97.69 102 TRP A C 1
ATOM 751 O O . TRP A 1 102 ? -13.576 -7.747 31.075 1.00 97.69 102 TRP A O 1
ATOM 761 N N . ARG A 1 103 ? -12.662 -7.936 29.022 1.00 95.81 103 ARG A N 1
ATOM 762 C CA . ARG A 1 103 ? -12.598 -9.404 29.026 1.00 95.81 103 ARG A CA 1
ATOM 763 C C . ARG A 1 103 ? -11.626 -9.940 30.071 1.00 95.81 103 ARG A C 1
ATOM 765 O O . ARG A 1 103 ? -11.985 -10.868 30.790 1.00 95.81 103 ARG A O 1
ATOM 772 N N . ASP A 1 104 ? -10.439 -9.349 30.190 1.00 96.44 104 ASP A N 1
ATOM 773 C CA . ASP A 1 104 ? -9.428 -9.769 31.171 1.00 96.44 104 ASP A CA 1
ATOM 774 C C . ASP A 1 104 ? -9.931 -9.613 32.615 1.00 96.44 104 ASP A C 1
ATOM 776 O O . ASP A 1 104 ? -9.571 -10.390 33.500 1.00 96.44 104 ASP A O 1
ATOM 780 N N . ALA A 1 105 ? -10.836 -8.658 32.853 1.00 97.00 105 ALA A N 1
ATOM 781 C CA . ALA A 1 105 ? -11.542 -8.489 34.120 1.00 97.00 105 ALA A CA 1
ATOM 782 C C . ALA A 1 105 ? -12.683 -9.509 34.351 1.00 97.00 105 ALA A C 1
ATOM 784 O O . ALA A 1 105 ? -13.379 -9.425 35.364 1.00 97.00 105 ALA A O 1
ATOM 785 N N . GLY A 1 106 ? -12.900 -10.458 33.435 1.00 97.00 106 GLY A N 1
ATOM 786 C CA . GLY A 1 106 ? -13.939 -11.488 33.524 1.00 97.00 106 GLY A CA 1
ATOM 787 C C . GLY A 1 106 ? -15.360 -10.973 33.282 1.00 97.00 106 GLY A C 1
ATOM 788 O O . GLY A 1 106 ? -16.325 -11.626 33.684 1.00 97.00 106 GLY A O 1
ATOM 789 N N . MET A 1 107 ? -15.508 -9.798 32.667 1.00 96.38 107 MET A N 1
ATOM 790 C CA . MET A 1 107 ? -16.813 -9.203 32.390 1.00 96.38 107 MET A CA 1
ATOM 791 C C . MET A 1 107 ? -17.452 -9.814 31.127 1.00 96.38 107 MET A C 1
ATOM 793 O O . MET A 1 107 ? -16.736 -10.242 30.217 1.00 96.38 107 MET A O 1
ATOM 797 N N . PRO A 1 108 ? -18.796 -9.867 31.035 1.00 96.31 108 PRO A N 1
ATOM 798 C CA . PRO A 1 108 ? -19.477 -10.520 29.920 1.00 96.31 108 PRO A CA 1
ATOM 799 C C . PRO A 1 108 ? -19.292 -9.761 28.604 1.00 96.31 108 PRO A C 1
ATOM 801 O O . PRO A 1 108 ? -19.250 -8.531 28.588 1.00 96.31 108 PRO A O 1
ATOM 804 N N . VAL A 1 109 ? -19.266 -10.507 27.503 1.00 96.38 109 VAL A N 1
ATOM 805 C CA . VAL A 1 109 ? -19.235 -10.016 26.120 1.00 96.38 109 VAL A CA 1
ATOM 806 C C . VAL A 1 109 ? -20.249 -10.790 25.279 1.00 96.38 109 VAL A C 1
ATOM 808 O O . VAL A 1 109 ? -20.578 -11.934 25.598 1.00 96.38 109 VAL A O 1
ATOM 811 N N . GLU A 1 110 ? -20.756 -10.172 24.219 1.00 95.38 110 GLU A N 1
ATOM 812 C CA . GLU A 1 110 ? -21.554 -10.855 23.198 1.00 95.38 110 GLU A CA 1
ATOM 813 C C . GLU A 1 110 ? -20.633 -11.205 22.031 1.00 95.38 110 GLU A C 1
ATOM 815 O O . GLU A 1 110 ? -20.018 -10.307 21.460 1.00 95.38 110 GLU A O 1
ATOM 820 N N . GLU A 1 111 ? -20.511 -12.492 21.698 1.00 91.31 111 GLU A N 1
ATOM 821 C CA . GLU A 1 111 ? -19.550 -12.985 20.707 1.00 91.31 111 GLU A CA 1
ATOM 822 C C . GLU A 1 111 ? -20.218 -13.787 19.589 1.00 91.31 111 GLU A C 1
ATOM 824 O O . GLU A 1 111 ? -21.089 -14.628 19.825 1.00 91.31 111 GLU A O 1
ATOM 829 N N . THR A 1 112 ? -19.727 -13.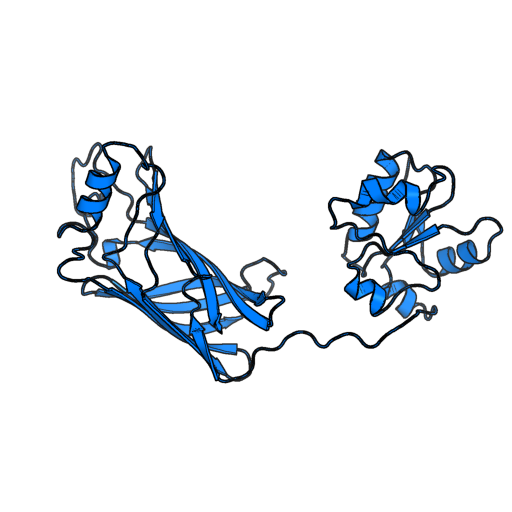570 18.371 1.00 84.88 112 THR A N 1
ATOM 830 C CA . THR A 1 112 ? -20.019 -14.364 17.176 1.00 84.88 112 THR A CA 1
ATOM 831 C C . THR A 1 112 ? -18.687 -14.839 16.588 1.00 84.88 112 THR A C 1
ATOM 833 O O . THR A 1 112 ? -17.722 -14.074 16.598 1.00 84.88 112 THR A O 1
ATOM 836 N N . PRO A 1 113 ? -18.577 -16.075 16.061 1.00 78.19 113 PRO A N 1
ATOM 837 C CA . PRO A 1 113 ? -17.325 -16.551 15.479 1.00 78.19 113 PRO A CA 1
ATOM 838 C C . PRO A 1 113 ? -16.794 -15.597 14.404 1.00 78.19 113 PRO A C 1
ATOM 840 O O . PRO A 1 113 ? -17.472 -15.338 13.408 1.00 78.19 113 PRO A O 1
ATOM 843 N N . ALA A 1 114 ? -15.574 -15.097 14.603 1.00 70.56 114 ALA A N 1
ATOM 844 C CA . ALA A 1 114 ? -14.934 -14.208 13.648 1.00 70.56 114 ALA A CA 1
ATOM 845 C C . ALA A 1 114 ? -14.612 -14.942 12.333 1.00 70.56 114 ALA A C 1
ATOM 847 O O . ALA A 1 114 ? -14.212 -16.115 12.364 1.00 70.56 114 ALA A O 1
ATOM 848 N N . PRO A 1 115 ? -14.739 -14.277 11.169 1.00 69.00 115 PRO A N 1
ATOM 849 C CA . PRO A 1 115 ? -14.198 -14.814 9.933 1.00 69.00 115 PRO A CA 1
ATOM 850 C C . PRO A 1 115 ? -12.682 -14.986 10.074 1.00 69.00 115 PRO A C 1
ATOM 852 O O . PRO A 1 115 ? -11.989 -14.155 10.661 1.00 69.00 115 PRO A O 1
ATOM 855 N N . LYS A 1 116 ? -12.154 -16.096 9.551 1.00 70.31 116 LYS A N 1
ATOM 856 C CA . LYS A 1 116 ? -10.706 -16.323 9.537 1.00 70.31 116 LYS A CA 1
ATOM 857 C C . LYS A 1 116 ? -10.042 -15.249 8.680 1.00 70.31 116 LYS A C 1
ATOM 859 O O . LYS A 1 116 ? -10.523 -14.968 7.582 1.00 70.31 116 LYS A O 1
ATOM 864 N N . ALA A 1 117 ? -8.931 -14.699 9.170 1.00 72.94 117 ALA A N 1
ATOM 865 C CA . ALA A 1 117 ? -8.095 -13.803 8.384 1.00 72.94 117 ALA A CA 1
ATOM 866 C C . ALA A 1 117 ? -7.726 -14.470 7.045 1.00 72.94 117 ALA A C 1
ATOM 868 O O . ALA A 1 117 ? -7.502 -15.689 7.016 1.00 72.94 117 ALA A O 1
ATOM 869 N N . PRO A 1 118 ? -7.679 -13.707 5.942 1.00 79.94 118 PRO A N 1
ATOM 870 C CA . PRO A 1 118 ? -7.273 -14.259 4.664 1.00 79.94 118 PRO A CA 1
ATOM 871 C C . PRO A 1 118 ? -5.843 -14.803 4.764 1.00 79.94 118 PRO A C 1
ATOM 873 O O . PRO A 1 118 ? -4.991 -14.241 5.454 1.00 79.94 118 PRO A O 1
ATOM 876 N N . VAL A 1 119 ? -5.592 -15.909 4.070 1.00 84.31 119 VAL A N 1
ATOM 877 C CA . VAL A 1 119 ? -4.278 -16.550 3.972 1.00 84.31 119 VAL A CA 1
ATOM 878 C C . VAL A 1 119 ? -3.897 -16.667 2.506 1.00 84.31 119 VAL A C 1
ATOM 880 O O . VAL A 1 119 ? -4.761 -16.903 1.658 1.00 84.31 119 VAL A O 1
ATOM 883 N N . LEU A 1 120 ? -2.611 -16.501 2.205 1.00 88.81 120 LEU A N 1
ATOM 884 C CA . LEU A 1 120 ? -2.093 -16.828 0.884 1.00 88.81 120 LEU A CA 1
ATOM 885 C C . LEU A 1 120 ? -1.885 -18.334 0.799 1.00 88.81 120 LEU A C 1
ATOM 887 O O . LEU A 1 120 ? -1.243 -18.928 1.663 1.00 88.81 120 LEU A O 1
ATOM 891 N N . PHE A 1 121 ? -2.439 -18.938 -0.245 1.00 91.69 121 PHE A N 1
ATOM 892 C CA . PHE A 1 121 ? -2.211 -20.343 -0.547 1.00 91.69 121 PHE A CA 1
ATOM 893 C C . PHE A 1 121 ? -0.989 -20.496 -1.441 1.00 91.69 121 PHE A C 1
ATOM 895 O O . PHE A 1 121 ? -0.709 -19.633 -2.275 1.00 91.69 121 PHE A O 1
ATOM 902 N N . ASP A 1 122 ? -0.302 -21.619 -1.296 1.00 95.75 122 ASP A N 1
ATOM 903 C CA . ASP A 1 122 ? 0.822 -21.966 -2.152 1.00 95.75 122 ASP A CA 1
ATOM 904 C C . ASP A 1 122 ? 0.386 -22.071 -3.611 1.00 95.75 122 ASP A C 1
ATOM 906 O O . ASP A 1 122 ? -0.690 -22.587 -3.931 1.00 95.75 122 ASP A O 1
ATOM 910 N N . GLY A 1 123 ? 1.237 -21.587 -4.508 1.00 96.44 123 GLY A N 1
ATOM 911 C CA . GLY A 1 123 ? 0.950 -21.600 -5.932 1.00 96.44 123 GLY A CA 1
ATOM 912 C C . GLY A 1 123 ? 1.543 -20.425 -6.689 1.00 96.44 123 GLY A C 1
ATOM 913 O O . GLY A 1 123 ? 2.383 -19.673 -6.196 1.00 96.44 123 GLY A O 1
ATOM 914 N N . LYS A 1 124 ? 1.097 -20.304 -7.937 1.00 97.75 124 LYS A N 1
ATOM 915 C CA . LYS A 1 124 ? 1.505 -19.258 -8.868 1.00 97.75 124 LYS A CA 1
ATOM 916 C C . LYS A 1 124 ? 0.366 -18.269 -9.035 1.00 97.75 124 LYS A C 1
ATOM 918 O O . LYS A 1 124 ? -0.735 -18.682 -9.386 1.00 97.75 124 LYS A O 1
ATOM 923 N N . TYR A 1 125 ? 0.661 -16.995 -8.826 1.00 97.75 125 TYR A N 1
ATOM 924 C CA . TYR A 1 125 ? -0.288 -15.899 -8.980 1.00 97.75 125 TYR A CA 1
ATOM 925 C C . TYR A 1 125 ? 0.161 -15.036 -10.144 1.00 97.75 125 TYR A C 1
ATOM 927 O O . TYR A 1 125 ? 1.285 -14.525 -10.157 1.00 97.75 125 TYR A O 1
ATOM 935 N N . ARG A 1 126 ? -0.703 -14.865 -11.135 1.00 98.31 126 ARG A N 1
ATOM 936 C CA . ARG A 1 126 ? -0.416 -14.014 -12.283 1.00 98.31 126 ARG A CA 1
ATOM 937 C C . ARG A 1 126 ? -0.647 -12.561 -11.893 1.00 98.31 126 ARG A C 1
ATOM 939 O O . ARG A 1 126 ? -1.628 -12.240 -11.232 1.00 98.31 126 ARG A O 1
ATOM 946 N N . ILE A 1 127 ? 0.231 -11.664 -12.335 1.00 98.12 127 ILE A N 1
ATOM 947 C CA . ILE A 1 127 ? 0.021 -10.232 -12.109 1.00 98.12 127 ILE A CA 1
ATOM 948 C C . ILE A 1 127 ? -1.214 -9.751 -12.877 1.00 98.12 127 ILE A C 1
ATOM 950 O O . ILE A 1 127 ? -1.311 -9.917 -14.096 1.00 98.12 127 ILE A O 1
ATOM 954 N N . ASP A 1 128 ? -2.127 -9.109 -12.153 1.00 97.75 128 ASP A N 1
ATOM 955 C CA . ASP A 1 128 ? -3.274 -8.400 -12.703 1.00 97.75 128 ASP A CA 1
ATOM 956 C C . ASP A 1 128 ? -2.773 -7.084 -13.306 1.00 97.75 128 ASP A C 1
ATOM 958 O O . ASP A 1 128 ? -2.461 -6.125 -12.594 1.00 97.75 128 ASP A O 1
ATOM 962 N N . LEU A 1 129 ? -2.646 -7.052 -14.633 1.00 97.31 129 LEU A N 1
ATOM 963 C CA . LEU A 1 129 ? -2.107 -5.903 -15.370 1.00 97.31 129 LEU A CA 1
ATOM 964 C C . LEU A 1 129 ? -3.026 -4.674 -15.328 1.00 97.31 129 LEU A C 1
ATOM 966 O O . LEU A 1 129 ? -2.573 -3.576 -15.638 1.00 97.31 129 LEU A O 1
ATOM 970 N N . SER A 1 130 ? -4.303 -4.847 -14.973 1.00 95.88 130 SER A N 1
ATOM 971 C CA . SER A 1 130 ? -5.261 -3.742 -14.879 1.00 95.88 130 SER A CA 1
ATOM 972 C C . SER A 1 130 ? -5.180 -3.016 -13.535 1.00 95.88 130 SER A C 1
ATOM 974 O O . SER A 1 130 ? -5.378 -1.803 -13.465 1.00 95.88 130 SER A O 1
ATOM 976 N N . GLU A 1 131 ? -4.825 -3.746 -12.477 1.00 96.44 131 GLU A N 1
ATOM 977 C CA . GLU A 1 131 ? -4.701 -3.220 -11.114 1.00 96.44 131 GLU A CA 1
ATOM 978 C C . GLU A 1 131 ? -3.252 -2.882 -10.725 1.00 96.44 131 GLU A C 1
ATOM 980 O O . GLU A 1 131 ? -3.010 -2.108 -9.786 1.00 96.44 131 GLU A O 1
ATOM 985 N N . SER A 1 132 ? -2.284 -3.443 -11.452 1.00 97.75 132 SER A N 1
ATOM 986 C CA . SER A 1 132 ? -0.855 -3.228 -11.235 1.00 97.75 132 SER A CA 1
ATOM 987 C C . SER A 1 132 ? -0.309 -2.081 -12.078 1.00 97.75 132 SER A C 1
ATOM 989 O O . SER A 1 132 ? -0.751 -1.834 -13.196 1.00 97.75 132 SER A O 1
ATOM 991 N N . ARG A 1 133 ? 0.682 -1.362 -11.549 1.00 97.50 133 ARG A N 1
ATOM 992 C CA . ARG A 1 133 ? 1.308 -0.225 -12.234 1.00 97.50 133 ARG A CA 1
ATOM 993 C C . ARG A 1 133 ? 2.733 0.020 -11.761 1.00 97.50 133 ARG A C 1
ATOM 995 O O . ARG A 1 133 ? 3.053 -0.209 -10.593 1.00 97.50 133 ARG A O 1
ATOM 1002 N N . ILE A 1 134 ? 3.532 0.563 -12.674 1.00 98.31 134 ILE A N 1
ATOM 1003 C CA . ILE A 1 134 ? 4.853 1.122 -12.409 1.00 98.31 134 ILE A CA 1
ATOM 1004 C C . ILE A 1 134 ? 4.814 2.595 -12.810 1.00 98.31 134 ILE A C 1
ATOM 1006 O O . ILE A 1 134 ? 4.528 2.935 -13.960 1.00 98.31 134 ILE A O 1
ATOM 1010 N N . GLU A 1 135 ? 5.088 3.464 -11.849 1.00 98.56 135 GLU A N 1
ATOM 1011 C CA . GLU A 1 135 ? 5.199 4.907 -12.029 1.00 98.56 135 GLU A CA 1
ATOM 1012 C C . GLU A 1 135 ? 6.659 5.309 -11.810 1.00 98.56 135 GLU A C 1
ATOM 1014 O O . GLU A 1 135 ? 7.323 4.787 -10.916 1.00 98.56 135 GLU A O 1
ATOM 1019 N N . TRP A 1 136 ? 7.183 6.199 -12.650 1.00 98.38 136 TRP A N 1
ATOM 1020 C CA . TRP A 1 136 ? 8.576 6.641 -12.590 1.00 98.38 136 TRP A CA 1
ATOM 1021 C C . TRP A 1 136 ? 8.667 8.141 -12.322 1.00 98.38 136 TRP A C 1
ATOM 1023 O O . TRP A 1 136 ? 7.792 8.909 -12.729 1.00 98.38 136 TRP A O 1
ATOM 1033 N N . ILE A 1 137 ? 9.749 8.562 -11.659 1.00 98.56 137 ILE A N 1
ATOM 1034 C CA . ILE A 1 137 ? 10.103 9.973 -11.475 1.00 98.56 137 ILE A CA 1
ATOM 1035 C C . ILE A 1 137 ? 11.581 10.192 -11.812 1.00 98.56 137 ILE A C 1
ATOM 1037 O O . ILE A 1 137 ? 12.477 9.692 -11.126 1.00 98.56 137 ILE A O 1
ATOM 1041 N N . GLY A 1 138 ? 11.824 10.998 -12.846 1.00 97.69 138 GLY A N 1
ATOM 1042 C CA . GLY A 1 138 ? 13.141 11.503 -13.235 1.00 97.69 138 GLY A CA 1
ATOM 1043 C C . GLY A 1 138 ? 13.312 12.952 -12.785 1.00 97.69 138 GLY A C 1
ATOM 1044 O O . GLY A 1 138 ? 12.363 13.733 -12.821 1.00 97.69 138 GLY A O 1
ATOM 1045 N N . ARG A 1 139 ? 14.507 13.335 -12.326 1.00 96.69 139 ARG A N 1
ATOM 1046 C CA . ARG A 1 139 ? 14.763 14.664 -11.742 1.00 96.69 139 ARG A CA 1
ATOM 1047 C C . ARG A 1 139 ? 16.015 15.308 -12.320 1.00 96.69 139 ARG A C 1
ATOM 1049 O O . ARG A 1 139 ? 16.955 14.614 -12.696 1.00 96.69 139 ARG A O 1
ATOM 1056 N N . ASN A 1 140 ? 16.045 16.635 -12.303 1.00 93.94 140 ASN A N 1
ATOM 1057 C CA . ASN A 1 140 ? 17.272 17.425 -12.344 1.00 93.94 140 ASN A CA 1
ATOM 1058 C C . ASN A 1 140 ? 17.320 18.367 -11.128 1.00 93.94 140 ASN A C 1
ATOM 1060 O O . ASN A 1 140 ? 16.593 18.157 -10.157 1.00 93.94 140 ASN A O 1
ATOM 1064 N N . LEU A 1 141 ? 18.178 19.392 -11.150 1.00 91.75 141 LEU A N 1
ATOM 1065 C CA . LEU A 1 141 ? 18.328 20.317 -10.017 1.00 91.75 141 LEU A CA 1
ATOM 1066 C C . LEU A 1 141 ? 17.070 21.142 -9.709 1.00 91.75 141 LEU A C 1
ATOM 1068 O O . LEU A 1 141 ? 16.890 21.546 -8.565 1.00 91.75 141 LEU A O 1
ATOM 1072 N N . LEU A 1 142 ? 16.234 21.431 -10.711 1.00 93.06 142 LEU A N 1
ATOM 1073 C CA . LEU A 1 142 ? 15.131 22.397 -10.597 1.00 93.06 142 LEU A CA 1
ATOM 1074 C C . LEU A 1 142 ? 13.765 21.815 -10.970 1.00 93.06 142 LEU A C 1
ATOM 1076 O O . LEU A 1 142 ? 12.738 22.375 -10.602 1.00 93.06 142 LEU A O 1
ATOM 1080 N N . ASN A 1 143 ? 13.747 20.710 -11.710 1.00 93.19 143 ASN A N 1
ATOM 1081 C CA . ASN A 1 143 ? 12.561 20.130 -12.314 1.00 93.19 143 ASN A CA 1
ATOM 1082 C C . ASN A 1 143 ? 12.509 18.621 -12.085 1.00 93.19 143 ASN A C 1
ATOM 1084 O O . ASN A 1 143 ? 13.507 17.961 -11.774 1.00 93.19 143 ASN A O 1
ATOM 1088 N N . ARG A 1 144 ? 11.316 18.071 -12.291 1.00 96.19 144 ARG A N 1
ATOM 1089 C CA . ARG A 1 144 ? 11.070 16.634 -12.340 1.00 96.19 144 ARG A CA 1
ATOM 1090 C C . ARG A 1 144 ? 10.074 16.323 -13.443 1.00 96.19 144 ARG A C 1
ATOM 1092 O O . ARG A 1 144 ? 9.181 17.129 -13.679 1.00 96.19 144 ARG A O 1
ATOM 1099 N N . HIS A 1 145 ? 10.208 15.137 -14.011 1.00 97.56 145 HIS A N 1
ATOM 1100 C CA . HIS A 1 145 ? 9.218 14.524 -14.879 1.00 97.56 145 HIS A CA 1
ATOM 1101 C C . HIS A 1 145 ? 8.730 13.227 -14.254 1.00 97.56 145 HIS A C 1
ATOM 1103 O O . HIS A 1 145 ? 9.449 12.569 -13.499 1.00 97.56 145 HIS A O 1
ATOM 1109 N N . THR A 1 146 ? 7.488 12.891 -14.551 1.00 98.25 146 THR A N 1
ATOM 1110 C CA . THR A 1 146 ? 6.758 11.754 -14.011 1.00 98.25 146 THR A CA 1
ATOM 1111 C C . THR A 1 146 ? 6.041 11.036 -15.133 1.00 98.25 146 THR A C 1
ATOM 1113 O O . THR A 1 146 ? 5.621 11.659 -16.109 1.00 98.25 146 THR A O 1
ATOM 1116 N N . GLY A 1 147 ? 5.842 9.737 -14.983 1.00 98.06 147 GLY A N 1
ATOM 1117 C CA . GLY A 1 147 ? 5.139 8.967 -15.991 1.00 98.06 147 GLY A CA 1
ATOM 1118 C C . GLY A 1 147 ? 4.890 7.532 -15.579 1.00 98.06 147 GLY A C 1
ATOM 1119 O O . GLY A 1 147 ? 5.085 7.167 -14.418 1.00 98.06 147 GLY A O 1
ATOM 1120 N N . ARG A 1 148 ? 4.445 6.720 -16.536 1.00 97.62 148 ARG A N 1
ATOM 1121 C CA . ARG A 1 148 ? 4.240 5.281 -16.357 1.00 97.62 148 ARG A CA 1
ATOM 1122 C C . ARG A 1 148 ? 5.072 4.479 -17.329 1.00 97.62 148 ARG A C 1
ATOM 1124 O O . ARG A 1 148 ? 5.500 4.974 -18.369 1.00 97.62 148 ARG A O 1
ATOM 1131 N N . ILE A 1 149 ? 5.272 3.224 -16.960 1.00 96.50 149 ILE A N 1
ATOM 1132 C CA . ILE A 1 149 ? 5.789 2.192 -17.843 1.00 96.50 149 ILE A CA 1
ATOM 1133 C C . ILE A 1 149 ? 4.951 0.930 -17.654 1.00 96.50 149 ILE A C 1
ATOM 1135 O O . ILE A 1 149 ? 4.549 0.599 -16.534 1.00 96.50 149 ILE A O 1
ATOM 1139 N N . ALA A 1 150 ? 4.584 0.285 -18.756 1.00 94.25 150 ALA A N 1
ATOM 1140 C CA . ALA A 1 150 ? 3.601 -0.785 -18.723 1.00 94.25 150 ALA A CA 1
ATOM 1141 C C . ALA A 1 150 ? 4.223 -2.099 -18.235 1.00 94.25 150 ALA A C 1
ATOM 1143 O O . ALA A 1 150 ? 5.318 -2.484 -18.639 1.00 94.25 150 ALA A O 1
ATOM 1144 N N . LEU A 1 151 ? 3.489 -2.829 -17.395 1.00 97.44 151 LEU A N 1
ATOM 1145 C CA . LEU A 1 151 ? 3.766 -4.241 -17.151 1.00 97.44 151 LEU A CA 1
ATOM 1146 C C . LEU A 1 151 ? 3.216 -5.045 -18.331 1.00 97.44 151 LEU A C 1
ATOM 1148 O O . LEU A 1 151 ? 2.029 -4.966 -18.642 1.00 97.44 151 LEU A O 1
ATOM 1152 N N . LYS A 1 152 ? 4.073 -5.834 -18.974 1.00 98.06 152 LYS A N 1
ATOM 1153 C CA . LYS A 1 152 ? 3.687 -6.747 -20.055 1.00 98.06 152 LYS A CA 1
ATOM 1154 C C . LYS A 1 152 ? 3.158 -8.068 -19.511 1.00 98.06 152 LYS A C 1
ATOM 1156 O O . LYS A 1 152 ? 2.204 -8.632 -20.041 1.00 98.06 152 LYS A O 1
ATOM 1161 N N . ALA A 1 153 ? 3.807 -8.580 -18.469 1.00 98.31 153 ALA A N 1
ATOM 1162 C CA . ALA A 1 153 ? 3.445 -9.813 -17.783 1.00 98.31 153 ALA A CA 1
ATOM 1163 C C . ALA A 1 153 ? 4.136 -9.888 -16.416 1.00 98.31 153 ALA A C 1
ATOM 1165 O O . ALA A 1 153 ? 5.111 -9.183 -16.158 1.00 98.31 153 ALA A O 1
ATOM 1166 N N . GLY A 1 154 ? 3.677 -10.800 -15.567 1.00 98.00 154 GLY A N 1
ATOM 1167 C CA . GLY A 1 154 ? 4.412 -11.208 -14.382 1.00 98.00 154 GLY A CA 1
ATOM 1168 C C . GLY A 1 154 ? 3.745 -12.376 -13.670 1.00 98.00 154 GLY A C 1
ATOM 1169 O O . GLY A 1 154 ? 2.570 -12.671 -13.906 1.00 98.00 154 GLY A O 1
ATOM 1170 N N . GLU A 1 155 ? 4.499 -13.012 -12.786 1.00 98.38 155 GLU A N 1
ATOM 1171 C CA . GLU A 1 155 ? 4.056 -14.119 -11.940 1.00 98.38 155 GLU A CA 1
ATOM 1172 C C . GLU A 1 155 ? 4.754 -14.027 -10.580 1.00 98.38 155 GLU A C 1
ATOM 1174 O O . GLU A 1 155 ? 5.947 -13.728 -10.518 1.00 98.38 155 GLU A O 1
ATOM 1179 N N . LEU A 1 156 ? 4.019 -14.305 -9.507 1.00 98.12 156 LEU A N 1
ATOM 1180 C CA . LEU A 1 156 ? 4.537 -14.514 -8.157 1.00 98.12 156 LEU A CA 1
ATOM 1181 C C . LEU A 1 156 ? 4.420 -15.993 -7.801 1.00 98.12 156 LEU A C 1
ATOM 1183 O O . LEU A 1 156 ? 3.436 -16.642 -8.154 1.00 98.12 156 LEU A O 1
ATOM 1187 N N . ILE A 1 157 ? 5.401 -16.508 -7.071 1.00 97.81 157 ILE A N 1
ATOM 1188 C CA . ILE A 1 157 ? 5.419 -17.874 -6.554 1.00 97.81 157 ILE A CA 1
ATOM 1189 C C . ILE A 1 157 ? 5.310 -17.786 -5.037 1.00 97.81 157 ILE A C 1
ATOM 1191 O O . ILE A 1 157 ? 6.170 -17.187 -4.389 1.00 97.81 157 ILE A O 1
ATOM 1195 N N . ILE A 1 158 ? 4.256 -18.381 -4.486 1.00 96.50 158 ILE A N 1
ATOM 1196 C CA . ILE A 1 158 ? 4.007 -18.465 -3.049 1.00 96.50 158 ILE A CA 1
ATOM 1197 C C . ILE A 1 158 ? 4.258 -19.898 -2.578 1.00 96.50 158 ILE A C 1
ATOM 1199 O O . ILE A 1 158 ? 3.742 -20.840 -3.185 1.00 96.50 158 ILE A O 1
ATOM 1203 N N . THR A 1 159 ? 5.015 -20.039 -1.493 1.00 95.56 159 THR A N 1
ATOM 1204 C CA . THR A 1 159 ? 5.308 -21.306 -0.808 1.00 95.56 159 THR A CA 1
ATOM 1205 C C . THR A 1 159 ? 5.239 -21.077 0.698 1.00 95.56 159 THR A C 1
ATOM 1207 O O . THR A 1 159 ? 5.740 -20.059 1.178 1.00 95.56 159 THR A O 1
ATOM 1210 N N . ASP A 1 160 ? 4.621 -21.993 1.442 1.00 92.50 160 ASP A N 1
ATOM 1211 C CA . ASP A 1 160 ? 4.356 -21.860 2.879 1.00 92.50 160 ASP A CA 1
ATOM 1212 C C . ASP A 1 160 ? 3.672 -20.523 3.242 1.00 92.50 160 ASP A C 1
ATOM 1214 O O . ASP A 1 160 ? 3.946 -19.903 4.274 1.00 92.50 160 ASP A O 1
ATOM 1218 N N . GLY A 1 161 ? 2.791 -20.041 2.356 1.00 91.00 161 GLY A N 1
ATOM 1219 C CA . GLY A 1 161 ? 2.107 -18.751 2.495 1.00 91.00 161 GLY A CA 1
ATOM 1220 C C . GLY A 1 161 ? 3.007 -17.510 2.370 1.00 91.00 161 GLY A C 1
ATOM 1221 O O . GLY A 1 161 ? 2.556 -16.404 2.674 1.00 91.00 161 GLY A O 1
ATOM 1222 N N . GLN A 1 162 ? 4.258 -17.661 1.923 1.00 92.25 162 GLN A N 1
ATOM 1223 C CA . GLN A 1 162 ? 5.231 -16.577 1.751 1.00 92.25 162 GLN A CA 1
ATOM 1224 C C . GLN A 1 162 ? 5.685 -16.439 0.296 1.00 92.25 162 GLN A C 1
ATOM 1226 O O . GLN A 1 162 ? 5.674 -17.397 -0.474 1.00 92.25 162 GLN A O 1
ATOM 1231 N N . LEU A 1 163 ? 6.111 -15.233 -0.091 1.00 95.81 163 LEU A N 1
ATOM 1232 C CA . LEU A 1 163 ? 6.690 -14.990 -1.410 1.00 95.81 163 LEU A CA 1
ATOM 1233 C C . LEU A 1 163 ? 8.041 -15.706 -1.528 1.00 95.81 163 LEU A C 1
ATOM 1235 O O . LEU A 1 163 ? 9.000 -15.326 -0.866 1.00 95.81 163 LEU A O 1
ATOM 1239 N N . ALA A 1 164 ? 8.118 -16.713 -2.394 1.00 96.25 164 ALA A N 1
ATOM 1240 C CA . ALA A 1 164 ? 9.324 -17.505 -2.627 1.00 96.25 164 ALA A CA 1
ATOM 1241 C C . ALA A 1 164 ? 10.089 -17.076 -3.890 1.00 96.25 164 ALA A C 1
ATOM 1243 O O . ALA A 1 164 ? 11.271 -17.375 -4.037 1.00 96.25 164 ALA A O 1
ATOM 1244 N N . GLY A 1 165 ? 9.424 -16.387 -4.820 1.00 97.44 165 GLY A N 1
ATOM 1245 C CA . GLY A 1 165 ? 10.030 -15.922 -6.064 1.00 97.44 165 GLY A CA 1
ATOM 1246 C C . GLY A 1 165 ? 9.007 -15.312 -7.013 1.00 97.44 165 GLY A C 1
ATOM 1247 O O . GLY A 1 165 ? 7.839 -15.129 -6.670 1.00 97.44 165 GLY A O 1
ATOM 1248 N N . GLY A 1 166 ? 9.440 -15.001 -8.227 1.00 97.62 166 GLY A N 1
ATOM 1249 C CA . GLY A 1 166 ? 8.576 -14.425 -9.248 1.00 97.62 166 GLY A CA 1
ATOM 1250 C C . GLY A 1 166 ? 9.352 -13.637 -10.289 1.00 97.62 166 GLY A C 1
ATOM 1251 O O . GLY A 1 166 ? 10.563 -13.448 -10.182 1.00 97.62 166 GLY A O 1
ATOM 1252 N N . SER A 1 167 ? 8.649 -13.172 -11.313 1.00 98.25 167 SER A N 1
ATOM 1253 C CA . SER A 1 167 ? 9.240 -12.323 -12.342 1.00 98.25 167 SER A CA 1
ATOM 1254 C C . SER A 1 167 ? 8.240 -11.318 -12.891 1.00 98.25 167 SER A C 1
ATOM 1256 O O . SER A 1 167 ? 7.035 -11.571 -12.914 1.00 98.25 167 SER A O 1
ATOM 1258 N N . PHE A 1 168 ? 8.758 -10.194 -13.372 1.00 98.19 168 PHE A N 1
ATOM 1259 C CA . PHE A 1 168 ? 8.007 -9.160 -14.072 1.00 98.19 168 PHE A CA 1
ATOM 1260 C C . PHE A 1 168 ? 8.684 -8.867 -15.404 1.00 98.19 168 PHE A C 1
ATOM 1262 O O . PHE A 1 168 ? 9.909 -8.769 -15.475 1.00 98.19 168 PHE A O 1
ATOM 1269 N N . ILE A 1 169 ? 7.879 -8.697 -16.446 1.00 98.56 169 ILE A N 1
ATOM 1270 C CA . ILE A 1 169 ? 8.306 -8.212 -17.755 1.00 98.56 169 ILE A CA 1
ATOM 1271 C C . ILE A 1 169 ? 7.698 -6.828 -17.926 1.00 98.56 169 ILE A C 1
ATOM 1273 O O . ILE A 1 169 ? 6.476 -6.671 -17.864 1.00 98.56 169 ILE A O 1
ATOM 1277 N N . ILE A 1 170 ? 8.549 -5.835 -18.131 1.00 98.56 170 ILE A N 1
ATOM 1278 C CA . ILE A 1 170 ? 8.176 -4.442 -18.348 1.00 98.56 170 ILE A CA 1
ATOM 1279 C C . ILE A 1 170 ? 8.277 -4.156 -19.843 1.00 98.56 170 ILE A C 1
ATOM 1281 O O . ILE A 1 170 ? 9.308 -4.432 -20.452 1.00 98.56 170 ILE A O 1
ATOM 1285 N N . ASP A 1 171 ? 7.215 -3.612 -20.429 1.00 98.31 171 ASP A N 1
ATOM 1286 C CA . ASP A 1 171 ? 7.224 -3.110 -21.801 1.00 98.31 171 ASP A CA 1
ATOM 1287 C C . ASP A 1 171 ? 7.820 -1.701 -21.813 1.00 98.31 171 ASP A C 1
ATOM 1289 O O . ASP A 1 171 ? 7.187 -0.730 -21.384 1.00 98.31 171 ASP A O 1
ATOM 1293 N N . MET A 1 172 ? 9.055 -1.601 -22.301 1.00 98.12 172 MET A N 1
ATOM 1294 C CA . MET A 1 172 ? 9.794 -0.344 -22.344 1.00 98.12 172 MET A CA 1
ATOM 1295 C C . MET A 1 172 ? 9.298 0.583 -23.455 1.00 98.12 172 MET A C 1
ATOM 1297 O O . MET A 1 172 ? 9.464 1.797 -23.356 1.00 98.12 172 MET A O 1
ATOM 1301 N N . THR A 1 173 ? 8.646 0.036 -24.484 1.00 96.38 173 THR A N 1
ATOM 1302 C CA . THR A 1 173 ? 8.108 0.817 -25.609 1.00 96.38 173 THR A CA 1
ATOM 1303 C C . THR A 1 173 ? 6.878 1.636 -25.211 1.00 96.38 173 THR A C 1
ATOM 1305 O O . THR A 1 173 ? 6.560 2.638 -25.849 1.00 96.38 173 THR A O 1
ATOM 1308 N N . GLY A 1 174 ? 6.209 1.237 -24.124 1.00 91.38 174 GLY A N 1
ATOM 1309 C CA . GLY A 1 174 ? 5.015 1.880 -23.578 1.00 91.38 174 GLY A CA 1
ATOM 1310 C C . GLY A 1 174 ? 5.286 2.969 -22.536 1.00 91.38 174 GLY A C 1
ATOM 1311 O O . GLY A 1 174 ? 4.400 3.247 -21.725 1.00 91.38 174 GLY A O 1
ATOM 1312 N N . ILE A 1 175 ? 6.489 3.550 -22.488 1.00 96.44 175 ILE A N 1
ATOM 1313 C CA . ILE A 1 175 ? 6.804 4.619 -21.532 1.00 96.44 175 ILE A CA 1
ATOM 1314 C C . ILE A 1 175 ? 6.013 5.902 -21.847 1.00 96.44 175 ILE A C 1
ATOM 1316 O O . ILE A 1 175 ? 5.935 6.347 -22.991 1.00 96.44 175 ILE A O 1
ATOM 1320 N N . THR A 1 176 ? 5.417 6.518 -20.825 1.00 96.62 176 THR A N 1
ATOM 1321 C CA . THR A 1 176 ? 4.617 7.752 -20.943 1.00 96.62 176 THR A CA 1
ATOM 1322 C C . THR A 1 176 ? 5.166 8.858 -20.049 1.00 96.62 176 THR A C 1
ATOM 1324 O O . THR A 1 176 ? 5.889 8.564 -19.102 1.00 96.62 176 THR A O 1
ATOM 1327 N N . CYS A 1 177 ? 4.787 10.120 -20.294 1.00 97.31 177 CYS A N 1
ATOM 1328 C CA . CYS A 1 177 ? 5.051 11.255 -19.402 1.00 97.31 177 CYS A CA 1
ATOM 1329 C C . CYS A 1 177 ? 3.736 11.970 -19.050 1.00 97.31 177 CYS A C 1
ATOM 1331 O O . CYS A 1 177 ? 2.957 12.334 -19.920 1.00 97.31 177 CYS A O 1
ATOM 1333 N N . HIS A 1 178 ? 3.452 12.162 -17.766 1.00 95.81 178 HIS A N 1
ATOM 1334 C CA . HIS A 1 178 ? 2.164 12.687 -17.310 1.00 95.81 178 HIS A CA 1
ATOM 1335 C C . HIS A 1 178 ? 2.181 14.191 -17.036 1.00 95.81 178 HIS A C 1
ATOM 1337 O O . HIS A 1 178 ? 1.221 14.882 -17.366 1.00 95.81 178 HIS A O 1
ATOM 1343 N N . ASP A 1 179 ? 3.253 14.718 -16.446 1.00 94.06 179 ASP A N 1
ATOM 1344 C CA . ASP A 1 179 ? 3.335 16.129 -16.039 1.00 94.06 179 ASP A CA 1
ATOM 1345 C C . ASP A 1 179 ? 3.456 17.097 -17.222 1.00 94.06 179 ASP A C 1
ATOM 1347 O O . ASP A 1 179 ? 3.181 18.286 -17.072 1.00 94.06 179 ASP A O 1
ATOM 1351 N N . LEU A 1 180 ? 3.812 16.588 -18.404 1.00 93.88 180 LEU A N 1
ATOM 1352 C CA . LEU A 1 180 ? 3.846 17.355 -19.646 1.00 93.88 180 LEU A CA 1
ATOM 1353 C C . LEU A 1 180 ? 2.618 17.126 -20.538 1.00 93.88 180 LEU A C 1
ATOM 1355 O O . LEU A 1 180 ? 2.620 17.595 -21.672 1.00 93.88 180 LEU A O 1
ATOM 1359 N N . ALA A 1 181 ? 1.566 16.434 -20.087 1.00 89.88 181 ALA A N 1
ATOM 1360 C CA . ALA A 1 181 ? 0.391 16.177 -20.922 1.00 89.88 181 ALA A CA 1
ATOM 1361 C C . ALA A 1 181 ? -0.185 17.478 -21.531 1.00 89.88 181 ALA A C 1
ATOM 1363 O O . ALA A 1 181 ? -0.450 18.454 -20.829 1.00 89.88 181 ALA A O 1
ATOM 1364 N N . GLY A 1 182 ? -0.354 17.501 -22.859 1.00 90.56 182 GLY A N 1
ATOM 1365 C CA . GLY A 1 182 ? -0.810 18.680 -23.612 1.00 90.56 182 GLY A CA 1
ATOM 1366 C C . GLY A 1 182 ? 0.266 19.743 -23.895 1.00 90.56 182 GLY A C 1
ATOM 1367 O O . GLY A 1 182 ? -0.014 20.717 -24.590 1.00 90.56 182 GLY A O 1
ATOM 1368 N N . ASN A 1 183 ? 1.495 19.566 -23.401 1.00 95.19 183 ASN A N 1
ATOM 1369 C CA . ASN A 1 183 ? 2.647 20.407 -23.720 1.00 95.19 183 ASN A CA 1
ATOM 1370 C C . ASN A 1 183 ? 3.359 19.902 -24.988 1.00 95.19 183 ASN A C 1
ATOM 1372 O O . ASN A 1 183 ? 3.514 18.700 -25.187 1.00 95.19 183 ASN A O 1
ATOM 1376 N N . THR A 1 184 ? 3.884 20.812 -25.813 1.00 92.38 184 THR A N 1
ATOM 1377 C CA . THR A 1 184 ? 4.657 20.469 -27.023 1.00 92.38 184 THR A CA 1
ATOM 1378 C C . THR A 1 184 ? 5.923 19.652 -26.742 1.00 92.38 184 THR A C 1
ATOM 1380 O O . THR A 1 184 ? 6.431 18.980 -27.634 1.00 92.38 184 THR A O 1
ATOM 1383 N N . LEU A 1 185 ? 6.453 19.715 -25.517 1.00 93.69 185 LEU A N 1
ATOM 1384 C CA . LEU A 1 185 ? 7.630 18.967 -25.078 1.00 93.69 185 LEU A CA 1
ATOM 1385 C C . LEU A 1 185 ? 7.321 17.522 -24.673 1.00 93.69 185 LEU A C 1
ATOM 1387 O O . LEU A 1 185 ? 8.261 16.747 -24.532 1.00 93.69 185 LEU A O 1
ATOM 1391 N N . HIS A 1 186 ? 6.047 17.145 -24.511 1.00 95.75 186 HIS A N 1
ATOM 1392 C CA . HIS A 1 186 ? 5.662 15.786 -24.119 1.00 95.75 186 HIS A CA 1
ATOM 1393 C C . HIS A 1 186 ? 6.245 14.734 -25.069 1.00 95.75 186 HIS A C 1
ATOM 1395 O O . HIS A 1 186 ? 7.038 13.890 -24.657 1.00 95.75 186 HIS A O 1
ATOM 1401 N N . ASP A 1 187 ? 5.910 14.833 -26.356 1.00 93.88 187 ASP A N 1
ATOM 1402 C CA . ASP A 1 187 ? 6.326 13.843 -27.355 1.00 93.88 187 ASP A CA 1
ATOM 1403 C C . ASP A 1 187 ? 7.834 13.899 -27.619 1.00 93.88 187 ASP A C 1
ATOM 1405 O O . ASP A 1 187 ? 8.448 12.900 -27.988 1.00 93.88 187 ASP A O 1
ATOM 1409 N N . VAL A 1 188 ? 8.446 15.071 -27.414 1.00 95.06 188 VAL A N 1
ATOM 1410 C CA . VAL A 1 188 ? 9.899 15.244 -27.518 1.00 95.06 188 VAL A CA 1
ATOM 1411 C C . VAL A 1 188 ? 10.601 14.472 -26.407 1.00 95.06 188 VAL A C 1
ATOM 1413 O O . VAL A 1 188 ? 11.537 13.731 -26.698 1.00 95.06 188 VAL A O 1
ATOM 1416 N N . LEU A 1 189 ? 10.138 14.616 -25.162 1.00 95.19 189 LEU A N 1
ATOM 1417 C CA . LEU A 1 189 ? 10.705 13.905 -24.023 1.00 95.19 189 LEU A CA 1
ATOM 1418 C C . LEU A 1 189 ? 10.498 12.398 -24.164 1.00 95.19 189 LEU A C 1
ATOM 1420 O O . LEU A 1 189 ? 11.463 11.655 -24.054 1.00 95.19 189 LEU A O 1
ATOM 1424 N N . VAL A 1 190 ? 9.271 11.945 -24.445 1.00 96.75 190 VAL A N 1
ATOM 1425 C CA . VAL A 1 190 ? 8.977 10.508 -24.582 1.00 96.75 190 VAL A CA 1
ATOM 1426 C C . VAL A 1 190 ? 9.836 9.877 -25.678 1.00 96.75 190 VAL A C 1
ATOM 1428 O O . VAL A 1 190 ? 10.454 8.844 -25.438 1.00 96.75 190 VAL A O 1
ATOM 1431 N N . ARG A 1 191 ? 9.959 10.522 -26.846 1.00 96.44 191 ARG A N 1
ATOM 1432 C CA . ARG A 1 191 ? 10.851 10.039 -27.910 1.00 96.44 191 ARG A CA 1
ATOM 1433 C C . ARG A 1 191 ? 12.303 9.954 -27.442 1.00 96.44 191 ARG A C 1
ATOM 1435 O O . ARG A 1 191 ? 12.944 8.943 -27.688 1.00 96.44 191 ARG A O 1
ATOM 1442 N N . HIS A 1 192 ? 12.800 10.974 -26.743 1.00 96.31 192 HIS A N 1
ATOM 1443 C CA . HIS A 1 192 ? 14.180 10.982 -26.256 1.00 96.31 192 HIS A CA 1
ATOM 1444 C C . HIS A 1 192 ? 14.447 9.889 -25.212 1.00 96.31 192 HIS A C 1
ATOM 1446 O O . HIS A 1 192 ? 15.479 9.232 -25.274 1.00 96.31 192 HIS A O 1
ATOM 1452 N N . LEU A 1 193 ? 13.501 9.611 -24.307 1.00 97.38 193 LEU A N 1
ATOM 1453 C CA . LEU A 1 193 ? 13.621 8.484 -23.371 1.00 97.38 193 LEU A CA 1
ATOM 1454 C C . LEU A 1 193 ? 13.736 7.137 -24.108 1.00 97.38 193 LEU A C 1
ATOM 1456 O O . LEU A 1 193 ? 14.403 6.223 -23.623 1.00 97.38 193 LEU A O 1
ATOM 1460 N N . CYS A 1 194 ? 13.102 7.012 -25.274 1.00 97.38 194 CYS A N 1
ATOM 1461 C CA . CYS A 1 194 ? 13.126 5.799 -26.084 1.00 97.38 194 CYS A CA 1
ATOM 1462 C C . CYS A 1 194 ? 14.384 5.638 -26.953 1.00 97.38 194 CYS A C 1
ATOM 1464 O O . CYS A 1 194 ? 14.644 4.517 -27.398 1.00 97.38 194 CYS A O 1
ATOM 1466 N N . ASP A 1 195 ? 15.136 6.714 -27.195 1.00 97.50 195 ASP A N 1
ATOM 1467 C CA . ASP A 1 195 ? 16.282 6.749 -28.107 1.00 97.50 195 ASP A CA 1
ATOM 1468 C C . ASP A 1 195 ? 17.537 6.055 -27.533 1.00 97.50 195 ASP A C 1
ATOM 1470 O O . ASP A 1 195 ? 17.639 5.731 -26.344 1.00 97.50 195 ASP A O 1
ATOM 1474 N N . HIS A 1 196 ? 18.512 5.812 -28.418 1.00 95.75 196 HIS A N 1
ATOM 1475 C CA . HIS A 1 196 ? 19.727 5.030 -28.151 1.00 95.75 196 HIS A CA 1
ATOM 1476 C C . HIS A 1 196 ? 20.621 5.563 -27.015 1.00 95.75 196 HIS A C 1
ATOM 1478 O O . HIS A 1 196 ? 21.340 4.799 -26.367 1.00 95.75 196 HIS A O 1
ATOM 1484 N N . ASP A 1 197 ? 20.600 6.873 -26.762 1.00 92.31 197 ASP A N 1
ATOM 1485 C CA . ASP A 1 197 ? 21.377 7.525 -25.705 1.00 92.31 197 ASP A CA 1
ATOM 1486 C C . ASP A 1 197 ? 20.705 7.424 -24.322 1.00 92.31 197 ASP A C 1
ATOM 1488 O O . ASP A 1 197 ? 21.319 7.770 -23.305 1.00 92.31 197 ASP A O 1
ATOM 1492 N N . PHE A 1 198 ? 19.482 6.883 -24.269 1.00 96.88 198 PHE A N 1
ATOM 1493 C CA . PHE A 1 198 ? 18.739 6.596 -23.048 1.00 96.88 198 PHE A CA 1
ATOM 1494 C C . PHE A 1 198 ? 18.405 5.097 -22.925 1.00 96.88 198 PHE A C 1
ATOM 1496 O O . PHE A 1 198 ? 19.325 4.296 -22.704 1.00 96.88 198 PHE A O 1
ATOM 1503 N N . PHE A 1 199 ? 17.127 4.700 -23.026 1.00 97.81 199 PHE A N 1
ATOM 1504 C CA . PHE A 1 199 ? 16.706 3.302 -22.860 1.00 97.81 199 PHE A CA 1
ATOM 1505 C C . PHE A 1 199 ? 16.872 2.445 -24.118 1.00 97.81 199 PHE A C 1
ATOM 1507 O O . PHE A 1 199 ? 16.866 1.226 -23.988 1.00 97.81 199 PHE A O 1
ATOM 1514 N N . ASP A 1 200 ? 17.044 3.048 -25.299 1.00 98.06 200 ASP A N 1
ATOM 1515 C CA . ASP A 1 200 ? 17.190 2.341 -26.578 1.00 98.06 200 ASP A CA 1
ATOM 1516 C C . ASP A 1 200 ? 16.117 1.257 -26.785 1.00 98.06 200 ASP A C 1
ATOM 1518 O O . ASP A 1 200 ? 16.390 0.076 -26.998 1.00 98.06 200 ASP A O 1
ATOM 1522 N N . THR A 1 201 ? 14.854 1.662 -26.665 1.00 97.94 201 THR A N 1
ATOM 1523 C CA . THR A 1 201 ? 13.704 0.738 -26.641 1.00 97.94 201 THR A CA 1
ATOM 1524 C C . THR A 1 201 ? 13.482 0.011 -27.968 1.00 97.94 201 THR A C 1
ATOM 1526 O O . THR A 1 201 ? 12.795 -1.007 -28.009 1.00 97.94 201 THR A O 1
ATOM 1529 N N . GLY A 1 202 ? 14.089 0.503 -29.055 1.00 97.50 202 GLY A N 1
ATOM 1530 C CA . GLY A 1 202 ? 14.115 -0.190 -30.340 1.00 97.50 202 GLY A CA 1
ATOM 1531 C C . GLY A 1 202 ? 14.965 -1.463 -30.305 1.00 97.50 202 GLY A C 1
ATOM 1532 O O . GLY A 1 202 ? 14.586 -2.457 -30.924 1.00 97.50 202 GLY A O 1
ATOM 1533 N N . LEU A 1 203 ? 16.081 -1.451 -29.566 1.00 98.25 203 LEU A N 1
ATOM 1534 C CA . LEU A 1 203 ? 16.938 -2.621 -29.361 1.00 98.25 203 LEU A CA 1
ATOM 1535 C C . LEU A 1 203 ? 16.542 -3.421 -28.110 1.00 98.25 203 LEU A C 1
ATOM 1537 O O . LEU A 1 203 ? 16.616 -4.650 -28.114 1.00 98.25 203 LEU A O 1
ATOM 1541 N N . PHE A 1 204 ? 16.082 -2.733 -27.064 1.00 98.38 204 PHE A N 1
ATOM 1542 C CA . PHE A 1 204 ? 15.692 -3.305 -25.775 1.00 98.38 204 PHE A CA 1
ATOM 1543 C C . PHE A 1 204 ? 14.223 -2.983 -25.452 1.00 98.38 204 PHE A C 1
ATOM 1545 O O . PHE A 1 204 ? 13.936 -2.158 -24.581 1.00 98.38 204 PHE A O 1
ATOM 1552 N N . PRO A 1 205 ? 13.259 -3.623 -26.140 1.00 98.44 205 PRO A N 1
ATOM 1553 C CA . PRO A 1 205 ? 11.835 -3.334 -25.953 1.00 98.44 205 PRO A CA 1
ATOM 1554 C C . PRO A 1 205 ? 11.292 -3.813 -24.600 1.00 98.44 205 PRO A C 1
ATOM 1556 O O . PRO A 1 205 ? 10.190 -3.433 -24.211 1.00 98.44 205 PRO A O 1
ATOM 1559 N N . GLU A 1 206 ? 12.042 -4.649 -23.880 1.00 98.62 206 GLU A N 1
ATOM 1560 C CA . GLU A 1 206 ? 11.642 -5.210 -22.593 1.00 98.62 206 GLU A CA 1
ATOM 1561 C C . GLU A 1 206 ? 12.727 -5.019 -21.534 1.00 98.62 206 GLU A C 1
ATOM 1563 O O . GLU A 1 206 ? 13.916 -5.185 -21.805 1.00 98.62 206 GLU A O 1
ATOM 1568 N N . ALA A 1 207 ? 12.295 -4.743 -20.305 1.00 98.62 207 ALA A N 1
ATOM 1569 C CA . ALA A 1 207 ? 13.098 -4.933 -19.104 1.00 98.62 207 ALA A CA 1
ATOM 1570 C C . ALA A 1 207 ? 12.497 -6.070 -18.272 1.00 98.62 207 ALA A C 1
ATOM 1572 O O . ALA A 1 207 ? 11.306 -6.377 -18.374 1.00 98.62 207 ALA A O 1
ATOM 1573 N N . ARG A 1 208 ? 13.316 -6.708 -17.437 1.00 98.75 208 ARG A N 1
ATOM 1574 C CA . ARG A 1 208 ? 12.893 -7.849 -16.619 1.00 98.75 208 ARG A CA 1
ATOM 1575 C C . ARG A 1 208 ? 13.372 -7.700 -15.191 1.00 98.75 208 ARG A C 1
ATOM 1577 O O . ARG A 1 208 ? 14.539 -7.410 -14.972 1.00 98.75 208 ARG A O 1
ATOM 1584 N N . PHE A 1 209 ? 12.496 -7.961 -14.230 1.00 98.69 209 PHE A N 1
ATOM 1585 C CA . PHE A 1 209 ? 12.889 -8.126 -12.834 1.00 98.69 209 PHE A CA 1
ATOM 1586 C C . PHE A 1 209 ? 12.609 -9.558 -12.390 1.00 98.69 209 PHE A C 1
ATOM 1588 O O . PHE A 1 209 ? 11.496 -10.047 -12.581 1.00 98.69 209 PHE A O 1
ATOM 1595 N N . GLU A 1 210 ? 13.601 -10.225 -11.810 1.00 98.75 210 GLU A N 1
ATOM 1596 C CA . GLU A 1 210 ? 13.489 -11.587 -11.279 1.00 98.75 210 GLU A CA 1
ATOM 1597 C C . GLU A 1 210 ? 13.734 -11.564 -9.775 1.00 98.75 210 GLU A C 1
ATOM 1599 O O . GLU A 1 210 ? 14.809 -11.164 -9.330 1.00 98.75 210 GLU A O 1
ATOM 1604 N N . ILE A 1 211 ? 12.741 -11.988 -8.994 1.00 98.69 211 ILE A N 1
ATOM 1605 C CA . ILE A 1 211 ? 12.849 -12.073 -7.537 1.00 98.69 211 ILE A CA 1
ATOM 1606 C C . ILE A 1 211 ? 13.717 -13.282 -7.202 1.00 98.69 211 ILE A C 1
ATOM 1608 O O . ILE A 1 211 ? 13.384 -14.412 -7.565 1.00 98.69 211 ILE A O 1
ATOM 1612 N N . THR A 1 212 ? 14.813 -13.040 -6.492 1.00 97.75 212 THR A N 1
ATOM 1613 C CA . THR A 1 212 ? 15.755 -14.076 -6.055 1.00 97.75 212 THR A CA 1
ATOM 1614 C C . THR A 1 212 ? 15.576 -14.434 -4.587 1.00 97.75 212 THR A C 1
ATOM 1616 O O . THR A 1 212 ? 15.887 -15.557 -4.196 1.00 97.75 212 THR A O 1
ATOM 1619 N N . ASN A 1 213 ? 15.075 -13.499 -3.777 1.00 97.50 213 ASN A N 1
ATOM 1620 C CA . ASN A 1 213 ? 14.768 -13.715 -2.371 1.00 97.50 213 ASN A CA 1
ATOM 1621 C C . ASN A 1 213 ? 13.686 -12.735 -1.904 1.00 97.50 213 ASN A C 1
ATOM 1623 O O . ASN A 1 213 ? 13.627 -11.594 -2.365 1.00 97.50 213 ASN A O 1
ATOM 1627 N N . ALA A 1 214 ? 12.861 -13.155 -0.951 1.00 97.12 214 ALA A N 1
ATOM 1628 C CA . ALA A 1 214 ? 11.960 -12.261 -0.243 1.00 97.12 214 ALA A CA 1
ATOM 1629 C C . ALA A 1 214 ? 11.783 -12.725 1.204 1.00 97.12 214 ALA A C 1
ATOM 1631 O O . ALA A 1 214 ? 11.890 -13.911 1.505 1.00 97.12 214 ALA A O 1
ATOM 1632 N N . GLY A 1 215 ? 11.538 -11.784 2.111 1.00 94.12 215 GLY A N 1
ATOM 1633 C CA . GLY A 1 215 ? 11.386 -12.103 3.526 1.00 94.12 215 GLY A CA 1
ATOM 1634 C C . GLY A 1 215 ? 10.717 -10.991 4.326 1.00 94.12 215 GLY A C 1
ATOM 1635 O O . GLY A 1 215 ? 10.669 -9.845 3.870 1.00 94.12 215 GLY A O 1
ATOM 1636 N N . PRO A 1 216 ? 10.178 -11.315 5.511 1.00 92.62 216 PRO A N 1
ATOM 1637 C CA . PRO A 1 216 ? 9.518 -10.335 6.358 1.00 92.62 216 PRO A CA 1
ATOM 1638 C C . PRO A 1 216 ? 10.505 -9.275 6.860 1.00 92.62 216 PRO A C 1
ATOM 1640 O O . PRO A 1 216 ? 11.665 -9.570 7.147 1.00 92.62 216 PRO A O 1
ATOM 1643 N N . VAL A 1 217 ? 10.019 -8.044 7.011 1.00 92.06 217 VAL A N 1
ATOM 1644 C CA . VAL A 1 217 ? 10.719 -6.979 7.744 1.00 92.06 217 VAL A CA 1
ATOM 1645 C C . VAL A 1 217 ? 10.167 -6.937 9.166 1.00 92.06 217 VAL A C 1
ATOM 1647 O O . VAL A 1 217 ? 8.963 -6.773 9.368 1.00 92.06 217 VAL A O 1
ATOM 1650 N N . GLU A 1 218 ? 11.040 -7.093 10.160 1.00 86.06 218 GLU A N 1
ATOM 1651 C CA . GLU A 1 218 ? 10.647 -7.054 11.570 1.00 86.06 218 GLU A CA 1
ATOM 1652 C C . GLU A 1 218 ? 10.282 -5.633 12.032 1.00 86.06 218 GLU A C 1
ATOM 1654 O O . GLU A 1 218 ? 10.853 -4.639 11.582 1.00 86.06 218 GLU A O 1
ATOM 1659 N N . GLY A 1 219 ? 9.341 -5.534 12.977 1.00 76.25 219 GLY A N 1
ATOM 1660 C CA . GLY A 1 219 ? 9.027 -4.281 13.676 1.00 76.25 219 GLY A CA 1
ATOM 1661 C C . GLY A 1 219 ? 8.148 -3.279 12.915 1.00 76.25 219 GLY A C 1
ATOM 1662 O O . GLY A 1 219 ? 7.944 -2.171 13.409 1.00 76.25 219 GLY A O 1
ATOM 1663 N N . GLY A 1 220 ? 7.613 -3.640 11.745 1.00 70.44 220 GLY A N 1
ATOM 1664 C CA . GLY A 1 220 ? 6.667 -2.810 10.993 1.00 70.44 220 GLY A CA 1
ATOM 1665 C C . GLY A 1 220 ? 5.234 -2.870 11.541 1.00 70.44 220 GLY A C 1
ATOM 1666 O O . GLY A 1 220 ? 4.760 -3.921 11.969 1.00 70.44 220 GLY A O 1
ATOM 1667 N N . THR A 1 221 ? 4.515 -1.748 11.498 1.00 77.31 221 THR A N 1
ATOM 1668 C CA . THR A 1 221 ? 3.058 -1.703 11.712 1.00 77.31 221 THR A CA 1
ATOM 1669 C C . THR A 1 221 ? 2.311 -1.980 10.399 1.00 77.31 221 THR A C 1
ATOM 1671 O O . THR A 1 221 ? 2.890 -1.806 9.323 1.00 77.31 221 THR A O 1
ATOM 1674 N N . PRO A 1 222 ? 1.019 -2.370 10.422 1.00 74.44 222 PRO A N 1
ATOM 1675 C CA . PRO A 1 222 ? 0.200 -2.380 9.212 1.00 74.44 222 PRO A CA 1
ATOM 1676 C C . PRO A 1 222 ? 0.287 -1.036 8.471 1.00 74.44 222 PRO A C 1
ATOM 1678 O O . PRO A 1 222 ? 0.086 0.024 9.061 1.00 74.44 222 PRO A O 1
ATOM 1681 N N . GLY A 1 223 ? 0.630 -1.086 7.183 1.00 74.44 223 GLY A N 1
ATOM 1682 C CA . GLY A 1 223 ? 0.877 0.095 6.345 1.00 74.44 223 GLY A CA 1
ATOM 1683 C C . GLY A 1 223 ? 2.351 0.508 6.231 1.00 74.44 223 GLY A C 1
ATOM 1684 O O . GLY A 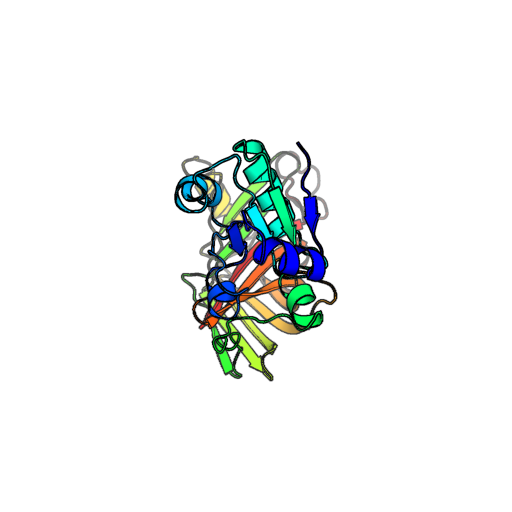1 223 ? 2.703 1.196 5.272 1.00 74.44 223 GLY A O 1
ATOM 1685 N N . ALA A 1 224 ? 3.228 0.047 7.125 1.00 88.38 224 ALA A N 1
ATOM 1686 C CA . ALA A 1 224 ? 4.674 0.169 6.961 1.00 88.38 224 ALA A CA 1
ATOM 1687 C C . ALA A 1 224 ? 5.223 -0.931 6.030 1.00 88.38 224 ALA A C 1
ATOM 1689 O O . ALA A 1 224 ? 4.580 -1.977 5.876 1.00 88.38 224 ALA A O 1
ATOM 1690 N N . PRO A 1 225 ? 6.412 -0.732 5.428 1.00 93.12 225 PRO A N 1
ATOM 1691 C CA . PRO A 1 225 ? 7.063 -1.793 4.679 1.00 93.12 225 PRO A CA 1
ATOM 1692 C C . PRO A 1 225 ? 7.303 -3.013 5.573 1.00 93.12 225 PRO A C 1
ATOM 1694 O O . PRO A 1 225 ? 7.923 -2.904 6.629 1.00 93.12 225 PRO A O 1
ATOM 1697 N N . ASN A 1 226 ? 6.788 -4.161 5.146 1.00 93.88 226 ASN A N 1
ATOM 1698 C CA . ASN A 1 226 ? 6.790 -5.422 5.890 1.00 93.88 226 ASN A CA 1
ATOM 1699 C C . ASN A 1 226 ? 7.387 -6.586 5.079 1.00 93.88 226 ASN A C 1
ATOM 1701 O O . ASN A 1 226 ? 7.460 -7.706 5.579 1.00 93.88 226 ASN A O 1
ATOM 1705 N N . LEU A 1 227 ? 7.831 -6.320 3.849 1.00 94.69 227 LEU A N 1
ATOM 1706 C CA . LEU A 1 227 ? 8.431 -7.288 2.941 1.00 94.69 227 LEU A CA 1
ATOM 1707 C C . LEU A 1 227 ? 9.712 -6.701 2.341 1.00 94.69 227 LEU A C 1
ATOM 1709 O O . LEU A 1 227 ? 9.665 -5.672 1.672 1.00 94.69 227 LEU A O 1
ATOM 1713 N N . HIS A 1 228 ? 10.847 -7.358 2.550 1.00 96.94 228 HIS A N 1
ATOM 1714 C CA . HIS A 1 228 ? 12.079 -7.103 1.811 1.00 96.94 228 HIS A CA 1
ATOM 1715 C C . HIS A 1 228 ? 12.104 -7.999 0.575 1.00 96.94 228 HIS A C 1
ATOM 1717 O O . HIS A 1 228 ? 11.811 -9.192 0.669 1.00 96.94 228 HIS A O 1
ATOM 1723 N N . VAL A 1 229 ? 12.447 -7.424 -0.575 1.00 98.12 229 VAL A N 1
ATOM 1724 C CA . VAL A 1 229 ? 12.534 -8.114 -1.862 1.00 98.12 229 VAL A CA 1
ATOM 1725 C C . VAL A 1 229 ? 13.914 -7.864 -2.451 1.00 98.12 229 VAL A C 1
ATOM 1727 O O . VAL A 1 229 ? 14.287 -6.717 -2.690 1.00 98.12 229 VAL A O 1
ATOM 1730 N N . SER A 1 230 ? 14.626 -8.950 -2.729 1.00 98.38 230 SER A N 1
ATOM 1731 C CA . SER A 1 230 ? 15.857 -8.958 -3.512 1.00 98.38 230 SER A CA 1
ATOM 1732 C C . SER A 1 230 ? 15.580 -9.554 -4.878 1.00 98.38 230 SER A C 1
ATOM 1734 O O . SER A 1 230 ? 14.877 -10.561 -5.012 1.00 98.38 230 SER A O 1
ATOM 1736 N N . GLY A 1 231 ? 16.179 -8.973 -5.905 1.00 98.38 231 GLY A N 1
ATOM 1737 C CA . GLY A 1 231 ? 16.106 -9.536 -7.237 1.00 98.38 231 GLY A CA 1
ATOM 1738 C C . GLY A 1 231 ? 17.148 -8.970 -8.174 1.00 98.38 231 GLY A C 1
ATOM 1739 O O . GLY A 1 231 ? 17.966 -8.136 -7.799 1.00 98.38 231 GLY A O 1
ATOM 1740 N N . ASN A 1 232 ? 17.100 -9.435 -9.413 1.00 98.75 232 ASN A N 1
ATOM 1741 C CA . ASN A 1 232 ? 17.944 -8.940 -10.487 1.00 98.75 232 ASN A CA 1
ATOM 1742 C C . ASN A 1 232 ? 17.089 -8.154 -11.475 1.00 98.75 232 ASN A C 1
ATOM 1744 O O . ASN A 1 232 ? 16.128 -8.688 -12.031 1.00 98.75 232 ASN A O 1
ATOM 1748 N N . LEU A 1 233 ? 17.455 -6.896 -11.711 1.00 98.75 233 LEU A N 1
ATOM 1749 C CA . LEU A 1 233 ? 16.896 -6.089 -12.786 1.00 98.75 233 LEU A CA 1
ATOM 1750 C C . LEU A 1 233 ? 17.787 -6.241 -14.018 1.00 98.75 233 LEU A C 1
ATOM 1752 O O . LEU A 1 233 ? 18.979 -5.939 -13.983 1.00 98.75 233 LEU A O 1
ATOM 1756 N N . THR A 1 234 ? 17.187 -6.685 -15.113 1.00 98.81 234 THR A N 1
ATOM 1757 C CA . THR A 1 234 ? 17.736 -6.585 -16.462 1.00 98.81 234 THR A CA 1
ATOM 1758 C C . THR A 1 234 ? 17.121 -5.367 -17.136 1.00 98.81 234 THR A C 1
ATOM 1760 O O . THR A 1 234 ? 15.909 -5.331 -17.355 1.00 98.81 234 THR A O 1
ATOM 1763 N N . LEU A 1 235 ? 17.946 -4.375 -17.455 1.00 98.50 235 LEU A N 1
ATOM 1764 C CA . LEU A 1 235 ? 17.557 -3.164 -18.174 1.00 98.50 235 LEU A CA 1
ATOM 1765 C C . LEU A 1 235 ? 18.635 -2.882 -19.220 1.00 98.50 235 LEU A C 1
ATOM 1767 O O . LEU A 1 235 ? 19.826 -2.879 -18.902 1.00 98.50 235 LEU A O 1
ATOM 1771 N N . LYS A 1 236 ? 18.206 -2.682 -20.470 1.00 97.44 236 LYS A N 1
ATOM 1772 C CA . LYS A 1 236 ? 19.083 -2.769 -21.645 1.00 97.44 236 LYS A CA 1
ATOM 1773 C C . LYS A 1 236 ? 19.780 -4.137 -21.693 1.00 97.44 236 LYS A C 1
ATOM 1775 O O . LYS A 1 236 ? 19.125 -5.165 -21.544 1.00 97.44 236 LYS A O 1
ATOM 1780 N N . ASP A 1 237 ? 21.091 -4.157 -21.888 1.00 96.44 237 ASP A N 1
ATOM 1781 C CA . ASP A 1 237 ? 21.943 -5.344 -21.945 1.00 96.44 237 ASP A CA 1
ATOM 1782 C C . ASP A 1 237 ? 22.596 -5.700 -20.598 1.00 96.44 237 ASP A C 1
ATOM 1784 O O . ASP A 1 237 ? 23.388 -6.641 -20.524 1.00 96.44 237 ASP A O 1
ATOM 1788 N N . VAL A 1 238 ? 22.270 -4.976 -19.523 1.00 98.62 238 VAL A N 1
ATOM 1789 C CA . VAL A 1 238 ? 22.883 -5.167 -18.204 1.00 98.62 238 VAL A CA 1
ATOM 1790 C C . VAL A 1 238 ? 21.904 -5.832 -17.246 1.00 98.62 238 VAL A C 1
ATOM 1792 O O . VAL A 1 238 ? 20.743 -5.442 -17.148 1.00 98.62 238 VAL A O 1
ATOM 1795 N N . THR A 1 239 ? 22.394 -6.818 -16.494 1.00 98.75 239 THR A N 1
ATOM 1796 C CA . THR A 1 239 ? 21.699 -7.408 -15.343 1.00 98.75 239 THR A CA 1
ATOM 1797 C C . THR A 1 239 ? 22.465 -7.076 -14.071 1.00 98.75 239 THR A C 1
ATOM 1799 O O . THR A 1 239 ? 23.660 -7.357 -13.987 1.00 98.75 239 THR A O 1
ATOM 1802 N N . ALA A 1 240 ? 21.790 -6.499 -13.081 1.00 98.50 240 ALA A N 1
ATOM 1803 C CA . ALA A 1 240 ? 22.386 -6.158 -11.793 1.00 98.50 240 ALA A CA 1
ATOM 1804 C C . ALA A 1 240 ? 21.366 -6.320 -10.649 1.00 98.50 240 ALA A C 1
ATOM 1806 O O . ALA A 1 240 ? 20.155 -6.281 -10.900 1.00 98.50 240 ALA A O 1
ATOM 1807 N N . PRO A 1 241 ? 21.833 -6.531 -9.404 1.00 98.31 241 PRO A N 1
ATOM 1808 C CA . PRO A 1 241 ? 20.951 -6.691 -8.257 1.00 98.31 241 PRO A CA 1
ATOM 1809 C C . PRO A 1 241 ? 20.214 -5.390 -7.924 1.00 98.31 241 PRO A C 1
ATOM 1811 O O . PRO A 1 241 ? 20.749 -4.290 -8.083 1.00 98.31 241 PRO A O 1
ATOM 1814 N N . LEU A 1 242 ? 18.985 -5.534 -7.441 1.00 98.25 242 LEU A N 1
ATOM 1815 C CA . LEU A 1 242 ? 18.156 -4.457 -6.928 1.00 98.25 242 LEU A CA 1
ATOM 1816 C C . LEU A 1 242 ? 17.333 -4.972 -5.744 1.00 98.25 242 LEU A C 1
ATOM 1818 O O . LEU A 1 242 ? 16.557 -5.921 -5.875 1.00 98.25 242 LEU A O 1
ATOM 1822 N N . ASP A 1 243 ? 17.492 -4.297 -4.611 1.00 97.62 243 ASP A N 1
ATOM 1823 C CA . ASP A 1 243 ? 16.825 -4.600 -3.350 1.00 97.62 243 ASP A CA 1
ATOM 1824 C C . ASP A 1 243 ? 15.888 -3.457 -2.959 1.00 97.62 243 ASP A C 1
ATOM 1826 O O . ASP A 1 243 ? 16.215 -2.277 -3.128 1.00 97.62 243 ASP A O 1
ATOM 1830 N N . PHE A 1 244 ? 14.715 -3.790 -2.425 1.00 97.62 244 PHE A N 1
ATOM 1831 C CA . PHE A 1 244 ? 13.766 -2.798 -1.927 1.00 97.62 244 PHE A CA 1
ATOM 1832 C C . PHE A 1 244 ? 12.822 -3.369 -0.869 1.00 97.62 244 PHE A C 1
ATOM 1834 O O . PHE A 1 244 ? 12.660 -4.579 -0.723 1.00 97.62 244 PHE A O 1
ATOM 1841 N N . HIS A 1 245 ? 12.167 -2.471 -0.131 1.00 96.94 245 HIS A N 1
ATOM 1842 C CA . HIS A 1 245 ? 11.092 -2.826 0.791 1.00 96.94 245 HIS A CA 1
ATOM 1843 C C . HIS A 1 245 ? 9.725 -2.494 0.190 1.00 96.94 245 HIS A C 1
ATOM 1845 O O . HIS A 1 245 ? 9.561 -1.482 -0.493 1.00 96.94 245 HIS A O 1
ATOM 1851 N N . ALA A 1 246 ? 8.736 -3.327 0.495 1.00 96.06 246 ALA A N 1
ATOM 1852 C CA . ALA A 1 246 ? 7.347 -3.166 0.106 1.00 96.06 246 ALA A CA 1
ATOM 1853 C C . ALA A 1 246 ? 6.418 -3.300 1.319 1.00 96.06 246 ALA A C 1
ATOM 1855 O O . ALA A 1 246 ? 6.688 -4.060 2.250 1.00 96.06 246 ALA A O 1
ATOM 1856 N N . SER A 1 247 ? 5.299 -2.582 1.284 1.00 95.12 247 SER A N 1
ATOM 1857 C CA . SER A 1 247 ? 4.134 -2.843 2.129 1.00 95.12 247 SER A CA 1
ATOM 1858 C C . SER A 1 247 ? 3.248 -3.850 1.396 1.00 95.12 247 SER A C 1
ATOM 1860 O O . SER A 1 247 ? 2.618 -3.508 0.393 1.00 95.12 247 SER A O 1
ATOM 1862 N N . ALA A 1 248 ? 3.236 -5.095 1.861 1.00 93.25 248 ALA A N 1
ATOM 1863 C CA . ALA A 1 248 ? 2.514 -6.214 1.269 1.00 93.25 248 ALA A CA 1
ATOM 1864 C C . ALA A 1 248 ? 1.380 -6.715 2.174 1.00 93.25 248 ALA A C 1
ATOM 1866 O O . ALA A 1 248 ? 1.408 -6.561 3.396 1.00 93.25 248 ALA A O 1
ATOM 1867 N N . GLY A 1 249 ? 0.370 -7.327 1.568 1.00 91.12 249 GLY A N 1
ATOM 1868 C CA . GLY A 1 249 ? -0.768 -7.899 2.274 1.00 91.12 249 GLY A CA 1
ATOM 1869 C C . GLY A 1 249 ? -1.740 -8.594 1.330 1.00 91.12 249 GLY A C 1
ATOM 1870 O O . GLY A 1 249 ? -1.452 -8.807 0.151 1.00 91.12 249 GLY A O 1
ATOM 1871 N N . ILE A 1 250 ? -2.909 -8.935 1.860 1.00 90.75 250 ILE A N 1
ATOM 1872 C CA . ILE A 1 250 ? -4.009 -9.515 1.095 1.00 90.75 250 ILE A CA 1
ATOM 1873 C C . ILE A 1 250 ? -5.130 -8.481 1.054 1.00 90.75 250 ILE A C 1
ATOM 1875 O O . ILE A 1 250 ? -5.511 -7.937 2.086 1.00 90.75 250 ILE A O 1
ATOM 1879 N N . SER A 1 251 ? -5.623 -8.177 -0.143 1.00 85.50 251 SER A N 1
ATOM 1880 C CA . SER A 1 251 ? -6.772 -7.285 -0.324 1.00 85.50 251 SER A CA 1
ATOM 1881 C C . SER A 1 251 ? -8.065 -7.908 0.211 1.00 85.50 251 SER A C 1
ATOM 1883 O O . SER A 1 251 ? -8.16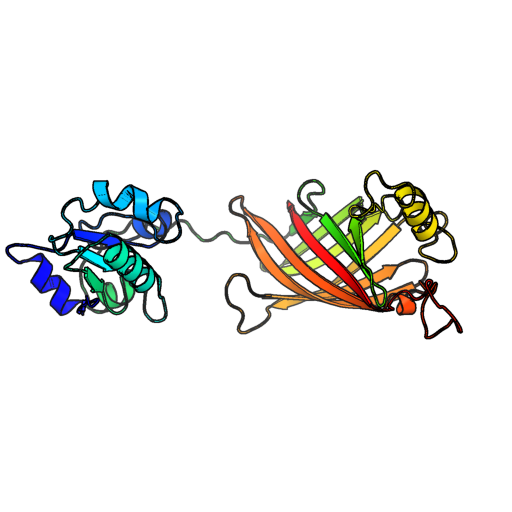3 -9.126 0.348 1.00 85.50 251 SER A O 1
ATOM 1885 N N . ASP A 1 252 ? -9.106 -7.094 0.382 1.00 76.75 252 ASP A N 1
ATOM 1886 C CA . ASP A 1 252 ? -10.440 -7.535 0.830 1.00 76.75 252 ASP A CA 1
ATOM 1887 C C . ASP A 1 252 ? -11.062 -8.626 -0.064 1.00 76.75 252 ASP A C 1
ATOM 1889 O O . ASP A 1 252 ? -11.943 -9.371 0.356 1.00 76.75 252 ASP A O 1
ATOM 1893 N N . LYS A 1 253 ? -10.590 -8.744 -1.313 1.00 80.56 253 LYS A N 1
ATOM 1894 C CA . LYS A 1 253 ? -11.005 -9.777 -2.276 1.00 80.56 253 LYS A CA 1
ATOM 1895 C C . LYS A 1 253 ? -10.160 -11.056 -2.208 1.00 80.56 253 LYS A C 1
ATOM 1897 O O . LYS A 1 253 ? -10.299 -11.913 -3.073 1.00 80.56 253 LYS A O 1
ATOM 1902 N N . GLY A 1 254 ? -9.248 -11.170 -1.245 1.00 85.81 254 GLY A N 1
ATOM 1903 C CA . GLY A 1 254 ? -8.346 -12.315 -1.103 1.00 85.81 254 GLY A CA 1
ATOM 1904 C C . GLY A 1 254 ? -7.135 -12.305 -2.045 1.00 85.81 254 GLY A C 1
ATOM 1905 O O . GLY A 1 254 ? -6.384 -13.274 -2.061 1.00 85.81 254 GLY A O 1
ATOM 1906 N N . LYS A 1 255 ? -6.918 -11.235 -2.825 1.00 91.44 255 LYS A N 1
ATOM 1907 C CA . LYS A 1 255 ? -5.780 -11.139 -3.760 1.00 91.44 255 LYS A CA 1
ATOM 1908 C C . LYS A 1 255 ? -4.504 -10.654 -3.056 1.00 91.44 255 LYS A C 1
ATOM 1910 O O . LYS A 1 255 ? -4.606 -9.634 -2.362 1.00 91.44 255 LYS A O 1
ATOM 1915 N N . PRO A 1 256 ? -3.325 -11.280 -3.257 1.00 94.44 256 PRO A N 1
ATOM 1916 C CA . PRO A 1 256 ? -2.046 -10.705 -2.842 1.00 94.44 256 PRO A CA 1
ATOM 1917 C C . PRO A 1 256 ? -1.824 -9.337 -3.489 1.00 94.44 256 PRO A C 1
ATOM 1919 O O . PRO A 1 256 ? -2.034 -9.151 -4.691 1.00 94.44 256 PRO A O 1
ATOM 1922 N N . ALA A 1 257 ? -1.373 -8.382 -2.684 1.00 95.12 257 ALA A N 1
ATOM 1923 C CA . ALA A 1 257 ? -1.062 -7.036 -3.126 1.00 95.12 257 ALA A CA 1
ATOM 1924 C C . ALA A 1 257 ? 0.189 -6.501 -2.426 1.00 95.12 257 ALA A C 1
ATOM 1926 O O . ALA A 1 257 ? 0.449 -6.808 -1.264 1.00 95.12 257 ALA A O 1
ATOM 1927 N N . ALA A 1 258 ? 0.945 -5.662 -3.128 1.00 95.12 258 ALA A N 1
ATOM 1928 C CA . ALA A 1 258 ? 2.098 -4.971 -2.572 1.00 95.12 258 ALA A CA 1
ATOM 1929 C C . ALA A 1 258 ? 2.242 -3.565 -3.158 1.00 95.12 258 ALA A C 1
ATOM 1931 O O . ALA A 1 258 ? 1.926 -3.329 -4.328 1.00 95.12 258 ALA A O 1
ATOM 1932 N N . GLN A 1 259 ? 2.742 -2.635 -2.349 1.00 96.56 259 GLN A N 1
ATOM 1933 C CA . GLN A 1 259 ? 3.171 -1.311 -2.789 1.00 96.56 259 GLN A CA 1
ATOM 1934 C C . GLN A 1 259 ? 4.607 -1.046 -2.351 1.00 96.56 259 GLN A C 1
ATOM 1936 O O . GLN A 1 259 ? 4.986 -1.398 -1.237 1.00 96.56 259 GLN A O 1
ATOM 1941 N N . ALA A 1 260 ? 5.400 -0.411 -3.208 1.00 96.81 260 ALA A N 1
ATOM 1942 C CA . ALA A 1 260 ? 6.773 -0.034 -2.893 1.00 96.81 260 ALA A CA 1
ATOM 1943 C C . ALA A 1 260 ? 7.129 1.308 -3.531 1.00 96.81 260 ALA A C 1
ATOM 1945 O O . ALA A 1 260 ? 6.681 1.613 -4.636 1.00 96.81 260 ALA A O 1
ATOM 1946 N N . THR A 1 261 ? 7.990 2.064 -2.858 1.00 97.69 261 THR A N 1
ATOM 1947 C CA . THR A 1 261 ? 8.703 3.200 -3.443 1.00 97.69 261 THR A CA 1
ATOM 1948 C C . THR A 1 261 ? 10.186 2.933 -3.277 1.00 97.69 261 THR A C 1
ATOM 1950 O O . THR A 1 261 ? 10.655 2.709 -2.163 1.00 97.69 261 THR A O 1
ATOM 1953 N N . LEU A 1 262 ? 10.924 2.951 -4.379 1.00 97.19 262 LEU A N 1
ATOM 1954 C CA . LEU A 1 262 ? 12.356 2.689 -4.399 1.00 97.19 262 LEU A CA 1
ATOM 1955 C C . LEU A 1 262 ? 13.068 3.674 -5.319 1.00 97.19 262 LEU A C 1
ATOM 1957 O O . LEU A 1 262 ? 12.452 4.328 -6.158 1.00 97.19 262 LEU A O 1
ATOM 1961 N N . SER A 1 263 ? 14.379 3.794 -5.165 1.00 97.69 263 SER A N 1
ATOM 1962 C CA . SER A 1 263 ? 15.219 4.534 -6.102 1.00 97.69 263 SER A CA 1
ATOM 1963 C C . SER A 1 263 ? 16.470 3.738 -6.413 1.00 97.69 263 SER A C 1
ATOM 1965 O O . SER A 1 263 ? 17.031 3.106 -5.521 1.00 97.69 263 SER A O 1
ATOM 1967 N N . PHE A 1 264 ? 16.915 3.789 -7.662 1.00 98.12 264 PHE A N 1
ATOM 1968 C CA . PHE A 1 264 ? 18.154 3.147 -8.084 1.00 98.12 264 PHE A CA 1
ATOM 1969 C C . PHE A 1 264 ? 18.943 4.041 -9.033 1.00 98.12 264 PHE A C 1
ATOM 1971 O O . PHE A 1 264 ? 18.396 4.932 -9.686 1.00 98.12 264 PHE A O 1
ATOM 1978 N N . ASP A 1 265 ? 20.250 3.804 -9.084 1.00 98.25 265 ASP A N 1
ATOM 1979 C CA . ASP A 1 265 ? 21.170 4.515 -9.960 1.00 98.25 265 ASP A CA 1
ATOM 1980 C C . ASP A 1 265 ? 21.091 3.945 -11.380 1.00 98.25 265 ASP A C 1
ATOM 1982 O O . ASP A 1 265 ? 21.600 2.859 -11.663 1.00 98.25 265 ASP A O 1
ATOM 1986 N N . ARG A 1 266 ? 20.464 4.693 -12.292 1.00 97.81 266 ARG A N 1
ATOM 1987 C CA . ARG A 1 266 ? 20.268 4.283 -13.691 1.00 97.81 266 ARG A CA 1
ATOM 1988 C C . ARG A 1 266 ? 21.583 4.058 -14.442 1.00 97.81 266 ARG A C 1
ATOM 1990 O O . ARG A 1 266 ? 21.602 3.355 -15.451 1.00 97.81 266 ARG A O 1
ATOM 1997 N N . THR A 1 267 ? 22.687 4.647 -13.969 1.00 97.88 267 THR A N 1
ATOM 1998 C CA . THR A 1 267 ? 23.987 4.527 -14.641 1.00 97.88 267 THR A CA 1
ATOM 1999 C C . THR A 1 267 ? 24.582 3.130 -14.514 1.00 97.88 267 THR A C 1
ATOM 2001 O O . THR A 1 267 ? 25.383 2.748 -15.362 1.00 97.88 267 THR A O 1
ATOM 2004 N N . LEU A 1 268 ? 24.129 2.333 -13.538 1.00 97.94 268 LEU A N 1
ATOM 2005 C CA . LEU A 1 268 ? 24.503 0.921 -13.407 1.00 97.94 268 LEU A CA 1
ATOM 2006 C C . LEU A 1 268 ? 23.989 0.058 -14.571 1.00 97.94 268 LEU A C 1
ATOM 2008 O O . LEU A 1 268 ? 24.549 -1.001 -14.822 1.00 97.94 268 LEU A O 1
ATOM 2012 N N . TRP A 1 269 ? 22.976 0.530 -15.307 1.00 98.25 269 TRP A N 1
ATOM 2013 C CA . TRP A 1 269 ? 22.388 -0.140 -16.474 1.00 98.25 269 TRP A CA 1
ATOM 2014 C C . TRP A 1 269 ? 22.668 0.595 -17.789 1.00 98.25 269 TRP A C 1
ATOM 2016 O O . TRP A 1 269 ? 21.879 0.531 -18.728 1.00 98.25 269 TRP A O 1
ATOM 2026 N N . ASN A 1 270 ? 23.773 1.343 -17.870 1.00 96.81 270 ASN A N 1
ATOM 2027 C CA . ASN A 1 270 ? 24.176 2.066 -19.083 1.00 96.81 270 ASN A CA 1
ATOM 2028 C C . ASN A 1 270 ? 23.124 3.060 -19.622 1.00 96.81 270 ASN A C 1
ATOM 2030 O O . ASN A 1 270 ? 23.106 3.376 -20.816 1.00 96.81 270 ASN A O 1
ATOM 2034 N N . VAL A 1 271 ? 22.258 3.594 -18.758 1.00 97.88 271 VAL A N 1
ATOM 2035 C CA . VAL A 1 271 ? 21.387 4.731 -19.082 1.00 97.88 271 VAL A CA 1
ATOM 2036 C C . VAL A 1 271 ? 22.146 5.983 -18.664 1.00 97.88 271 VAL A C 1
ATOM 2038 O O . VAL A 1 271 ? 22.077 6.386 -17.506 1.00 97.88 271 VAL A O 1
ATOM 2041 N N . LEU A 1 272 ? 22.952 6.562 -19.559 1.00 97.38 272 LEU A N 1
ATOM 2042 C CA . LEU A 1 272 ? 24.004 7.513 -19.163 1.00 97.38 272 LEU A CA 1
ATOM 2043 C C . LEU A 1 272 ? 23.671 8.985 -19.422 1.00 97.38 272 LEU A C 1
ATOM 2045 O O . LEU A 1 272 ? 24.195 9.833 -18.699 1.00 97.38 272 LEU A O 1
ATOM 2049 N N . TYR A 1 273 ? 22.813 9.310 -20.400 1.00 97.25 273 TYR A N 1
ATOM 2050 C CA . TYR A 1 273 ? 22.542 10.699 -20.809 1.00 97.25 273 TYR A CA 1
ATOM 2051 C C . TYR A 1 273 ? 22.321 11.628 -19.613 1.00 97.25 273 TYR A C 1
ATOM 2053 O O . TYR A 1 273 ? 21.602 11.282 -18.677 1.00 97.25 273 TYR A O 1
ATOM 2061 N N . GLY A 1 274 ? 22.936 12.808 -19.626 1.00 96.50 274 GLY A N 1
ATOM 2062 C CA . GLY A 1 274 ? 22.732 13.814 -18.585 1.00 96.50 274 GLY A CA 1
ATOM 2063 C C . GLY A 1 274 ? 23.374 13.490 -17.232 1.00 96.50 274 GLY A C 1
ATOM 2064 O O . GLY A 1 274 ? 23.242 14.291 -16.314 1.00 96.50 274 GLY A O 1
ATOM 2065 N N . SER A 1 275 ? 24.069 12.356 -17.081 1.00 97.75 275 SER A N 1
ATOM 2066 C CA . SER A 1 275 ? 24.788 12.019 -15.848 1.00 97.75 275 SER A CA 1
ATOM 2067 C C . SER A 1 275 ? 26.083 12.820 -15.722 1.00 97.75 275 SER A C 1
ATOM 2069 O O . SER A 1 275 ? 26.950 12.776 -16.598 1.00 97.75 275 SER A O 1
ATOM 2071 N N . GLY A 1 276 ? 26.266 13.488 -14.582 1.00 96.75 276 GLY A N 1
ATOM 2072 C CA . GLY A 1 276 ? 27.502 14.215 -14.271 1.00 96.75 276 GLY A CA 1
ATOM 2073 C C . GLY A 1 276 ? 28.735 13.324 -14.077 1.00 96.75 276 GLY A C 1
ATOM 2074 O O . GLY A 1 276 ? 29.847 13.842 -14.032 1.00 96.75 276 GLY A O 1
ATOM 2075 N N . LYS A 1 277 ? 28.565 11.997 -13.975 1.00 96.56 277 LYS A N 1
ATOM 2076 C CA . LYS A 1 277 ? 29.680 11.036 -13.912 1.00 96.56 277 LYS A CA 1
ATOM 2077 C C . LYS A 1 277 ? 30.378 10.853 -15.261 1.00 96.56 277 LYS A C 1
ATOM 2079 O O . LYS A 1 277 ? 31.562 10.538 -15.292 1.00 96.56 277 LYS A O 1
ATOM 2084 N N . TRP A 1 278 ? 29.635 11.030 -16.354 1.00 94.62 278 TRP A N 1
ATOM 2085 C CA . TRP A 1 278 ? 30.066 10.680 -17.713 1.00 94.62 278 TRP A CA 1
ATOM 2086 C C . TRP A 1 278 ? 30.132 11.881 -18.653 1.00 94.62 278 TRP A C 1
ATOM 2088 O O . TRP A 1 278 ? 30.854 11.849 -19.647 1.00 94.62 278 TRP A O 1
ATOM 2098 N N . PHE A 1 279 ? 29.396 12.945 -18.340 1.00 95.38 279 PHE A N 1
ATOM 2099 C CA . PHE A 1 279 ? 29.301 14.139 -19.165 1.00 95.38 279 PHE A CA 1
ATOM 2100 C C . PHE A 1 279 ? 29.725 15.381 -18.381 1.00 95.38 279 PHE A C 1
ATOM 2102 O O . PHE A 1 279 ? 29.445 15.529 -17.191 1.00 95.38 279 PHE A O 1
ATOM 2109 N N . HIS A 1 280 ? 30.369 16.314 -19.077 1.00 94.62 280 HIS A N 1
ATOM 2110 C CA . HIS A 1 280 ? 30.809 17.593 -18.524 1.00 94.62 280 HIS A CA 1
ATOM 2111 C C . HIS A 1 280 ? 30.010 18.750 -19.125 1.00 94.62 280 HIS A C 1
ATOM 2113 O O . HIS A 1 280 ? 29.462 18.636 -20.218 1.00 94.62 280 HIS A O 1
ATOM 2119 N N . HIS A 1 281 ? 29.961 19.880 -18.410 1.00 93.25 281 HIS A N 1
ATOM 2120 C CA . HIS A 1 281 ? 29.287 21.111 -18.855 1.00 93.25 281 HIS A CA 1
ATOM 2121 C C . HIS A 1 281 ? 27.813 20.915 -19.259 1.00 93.25 281 HIS A C 1
ATOM 2123 O O . HIS A 1 281 ? 27.322 21.544 -20.190 1.00 93.25 281 HIS A O 1
ATOM 2129 N N . LEU A 1 282 ? 27.097 20.057 -18.528 1.00 91.75 282 LEU A N 1
ATOM 2130 C CA . LEU A 1 282 ? 25.732 19.634 -18.853 1.00 91.75 282 LEU A CA 1
ATOM 2131 C C . LEU A 1 282 ? 24.692 20.764 -18.869 1.00 91.75 282 LEU A C 1
ATOM 2133 O O . LEU A 1 282 ? 23.706 20.671 -19.594 1.00 91.75 282 LEU A O 1
ATOM 2137 N N . GLY A 1 283 ? 24.878 21.827 -18.079 1.00 90.19 283 GLY A N 1
ATOM 2138 C CA . GLY A 1 283 ? 23.910 22.925 -17.999 1.00 90.19 283 GLY A CA 1
ATOM 2139 C C . GLY A 1 283 ? 22.486 22.417 -17.734 1.00 90.19 283 GLY A C 1
ATOM 2140 O O . GLY A 1 283 ? 22.259 21.647 -16.802 1.00 90.19 283 GLY A O 1
ATOM 2141 N N . GLY A 1 284 ? 21.533 22.815 -18.582 1.00 87.31 284 GLY A N 1
ATOM 2142 C CA . GLY A 1 284 ? 20.132 22.379 -18.497 1.00 87.31 284 GLY A CA 1
ATOM 2143 C C . GLY A 1 284 ? 19.877 20.901 -18.830 1.00 87.31 284 GLY A C 1
ATOM 2144 O O . GLY A 1 284 ? 18.763 20.433 -18.621 1.00 87.31 284 GLY A O 1
ATOM 2145 N N . HIS A 1 285 ? 20.884 20.168 -19.316 1.00 92.19 285 HIS A N 1
ATOM 2146 C CA . HIS A 1 285 ? 20.793 18.748 -19.681 1.00 92.19 285 HIS A CA 1
ATOM 2147 C C . HIS A 1 285 ? 21.181 17.799 -18.545 1.00 92.19 285 HIS A C 1
ATOM 2149 O O . HIS A 1 285 ? 21.204 16.586 -18.740 1.00 92.19 285 HIS A O 1
ATOM 2155 N N . LEU A 1 286 ? 21.523 18.326 -17.366 1.00 96.44 286 LEU A N 1
ATOM 2156 C CA . LEU A 1 286 ? 21.780 17.493 -16.197 1.00 96.44 286 LEU A CA 1
ATOM 2157 C C . LEU A 1 286 ? 20.518 16.696 -15.851 1.00 96.44 286 LEU A C 1
ATOM 2159 O O . LEU A 1 286 ? 19.439 17.266 -15.711 1.00 96.44 286 LEU A O 1
ATOM 2163 N N . VAL A 1 287 ? 20.678 15.390 -15.672 1.00 97.12 287 VAL A N 1
ATOM 2164 C CA . VAL A 1 287 ? 19.643 14.462 -15.217 1.00 97.12 287 VAL A CA 1
ATOM 2165 C C . VAL A 1 287 ? 20.250 13.633 -14.098 1.00 97.12 287 VAL A C 1
ATOM 2167 O O . VAL A 1 287 ? 21.306 13.024 -14.276 1.00 97.12 287 VAL A O 1
ATOM 2170 N N . ASN A 1 288 ? 19.591 13.599 -12.944 1.00 97.62 288 ASN A N 1
ATOM 2171 C CA . ASN A 1 288 ? 20.090 12.883 -11.779 1.00 97.62 288 ASN A CA 1
ATOM 2172 C C . ASN A 1 288 ? 20.279 11.390 -12.092 1.00 97.62 288 ASN A C 1
ATOM 2174 O O . ASN A 1 288 ? 19.552 10.795 -12.893 1.00 97.62 288 ASN A O 1
ATOM 2178 N N . ASP A 1 289 ? 21.271 10.787 -11.444 1.00 98.25 289 ASP A N 1
ATOM 2179 C CA . ASP A 1 289 ? 21.574 9.363 -11.604 1.00 98.25 289 ASP A CA 1
ATOM 2180 C C . ASP A 1 289 ? 20.503 8.486 -10.944 1.00 98.25 289 ASP A C 1
ATOM 2182 O O . ASP A 1 289 ? 20.133 7.440 -11.470 1.00 98.25 289 ASP A O 1
ATOM 2186 N N . LEU A 1 290 ? 19.960 8.932 -9.808 1.00 98.00 290 LEU A N 1
ATOM 2187 C CA . LEU A 1 290 ? 18.867 8.241 -9.136 1.00 98.00 290 LEU A CA 1
ATOM 2188 C C . LEU A 1 290 ? 17.535 8.527 -9.829 1.00 98.00 290 LEU A C 1
ATOM 2190 O O . LEU A 1 290 ? 17.106 9.683 -9.917 1.00 98.00 290 LEU A O 1
ATOM 2194 N N . ILE A 1 291 ? 16.860 7.459 -10.243 1.00 97.56 291 ILE A N 1
ATOM 2195 C CA . ILE A 1 291 ? 15.455 7.486 -10.651 1.00 97.56 291 ILE A CA 1
ATOM 2196 C C . ILE A 1 291 ? 14.608 6.817 -9.581 1.00 97.56 291 ILE A C 1
ATOM 2198 O O . ILE A 1 291 ? 15.037 5.845 -8.962 1.00 97.56 291 ILE A O 1
ATOM 2202 N N . GLU A 1 292 ? 13.416 7.354 -9.351 1.00 98.62 292 GLU A N 1
ATOM 2203 C CA . GLU A 1 292 ? 12.465 6.780 -8.402 1.00 98.62 292 GLU A CA 1
ATOM 2204 C C . GLU A 1 292 ? 11.414 5.969 -9.148 1.00 98.62 292 GLU A C 1
ATOM 2206 O O . GLU A 1 292 ? 10.919 6.398 -10.192 1.00 98.62 292 GLU A O 1
ATOM 2211 N N . ILE A 1 293 ? 11.064 4.824 -8.574 1.00 98.38 293 ILE A N 1
ATOM 2212 C CA . ILE A 1 293 ? 9.986 3.956 -9.019 1.00 98.38 293 ILE A CA 1
ATOM 2213 C C . ILE A 1 293 ? 8.965 3.832 -7.896 1.00 98.38 293 ILE A C 1
ATOM 2215 O O . ILE A 1 293 ? 9.314 3.569 -6.745 1.00 98.38 293 ILE A O 1
ATOM 2219 N N . GLN A 1 294 ? 7.698 3.983 -8.258 1.00 98.50 294 GLN A N 1
ATOM 2220 C CA . GLN A 1 294 ? 6.550 3.685 -7.420 1.00 98.50 294 GLN A CA 1
ATOM 2221 C C . GLN A 1 294 ? 5.812 2.499 -8.033 1.00 98.50 294 GLN A C 1
ATOM 2223 O O . GLN A 1 294 ? 5.409 2.514 -9.197 1.00 98.50 294 GLN A O 1
ATOM 2228 N N . LEU A 1 295 ? 5.665 1.448 -7.243 1.00 97.25 295 LEU A N 1
ATOM 2229 C CA . LEU A 1 295 ? 5.123 0.167 -7.651 1.00 97.25 295 LEU A CA 1
ATOM 2230 C C . LEU A 1 295 ? 3.820 -0.092 -6.899 1.00 97.25 295 LEU A C 1
ATOM 2232 O O . LEU A 1 295 ? 3.766 0.035 -5.676 1.00 97.25 295 LEU A O 1
ATOM 2236 N N . ARG A 1 296 ? 2.788 -0.536 -7.615 1.00 97.44 296 ARG A N 1
ATOM 2237 C CA . ARG A 1 296 ? 1.679 -1.301 -7.028 1.00 97.44 296 ARG A CA 1
ATOM 2238 C C . ARG A 1 296 ? 1.514 -2.578 -7.826 1.00 97.44 296 ARG A C 1
ATOM 2240 O O . ARG A 1 296 ? 1.312 -2.516 -9.033 1.00 97.44 296 ARG A O 1
ATOM 2247 N N . ILE A 1 297 ? 1.550 -3.701 -7.127 1.00 97.31 297 ILE A N 1
ATOM 2248 C CA . ILE A 1 297 ? 1.303 -5.030 -7.668 1.00 97.31 297 ILE A CA 1
ATOM 2249 C C . ILE A 1 297 ? 0.043 -5.599 -7.028 1.00 97.31 297 ILE A C 1
ATOM 2251 O O . ILE A 1 297 ? -0.139 -5.504 -5.815 1.00 97.31 297 ILE A O 1
ATOM 2255 N N . VAL A 1 298 ? -0.807 -6.193 -7.854 1.00 97.19 298 VAL A N 1
ATOM 2256 C CA . VAL A 1 298 ? -1.924 -7.055 -7.465 1.00 97.19 298 VAL A CA 1
ATOM 2257 C C . VAL A 1 298 ? -1.822 -8.319 -8.313 1.00 97.19 298 VAL A C 1
ATOM 2259 O O . VAL A 1 298 ? -1.527 -8.227 -9.505 1.00 97.19 298 VAL A O 1
ATOM 2262 N N . ALA A 1 299 ? -2.033 -9.489 -7.717 1.00 97.12 299 ALA A N 1
ATOM 2263 C CA . ALA A 1 299 ? -1.976 -10.760 -8.435 1.00 97.12 299 ALA A CA 1
ATOM 2264 C C . ALA A 1 299 ? -3.179 -11.657 -8.112 1.00 97.12 299 ALA A C 1
ATOM 2266 O O . ALA A 1 299 ? -3.840 -11.467 -7.089 1.00 97.12 299 ALA A O 1
ATOM 2267 N N . GLU A 1 300 ? -3.479 -12.598 -9.006 1.00 93.69 300 GLU A N 1
ATOM 2268 C CA . GLU A 1 300 ? -4.608 -13.536 -8.919 1.00 93.69 300 GLU A CA 1
ATOM 2269 C C . GLU A 1 300 ? -4.269 -14.939 -9.429 1.00 93.69 300 GLU A C 1
ATOM 2271 O O . GLU A 1 300 ? -3.312 -15.076 -10.230 1.00 93.69 300 GLU A O 1
#

Foldseek 3Di:
DDAAEAELVRLVVLCVDPQRAAAEEQDDPLVVQAKDAPNHDYQHQPDPCSLVCCCVSPVDLARAHEYFYDFPPDCRRVSSQVSSVVVNRDHHYYYHGGVVSNVVVVHDMDGDHHDDDFFADFDKWKWPQVQKWKKKWWDDPPDIWIWTWGWPIKMFGADPRDTAKMKTKIQLLRTATDVCVPPPCRVVVSVVCCPPLAQVCVQVRIKMKIWNDKDFDPPDDQVDFGMKTWTWIGGRNDIDIDIFTWRWDADPVSWTKIKTKDKDFCVNNNRPWQDPVPDPPCVVRHIDRIMMMIIITTTD

Radius of gyration: 26.89 Å; chains: 1; bounding box: 61×45×69 Å